Protein AF-A0A356KQY8-F1 (afdb_monomer)

Sequence (189 aa):
MSATPATPLVSATPRAPERPRRR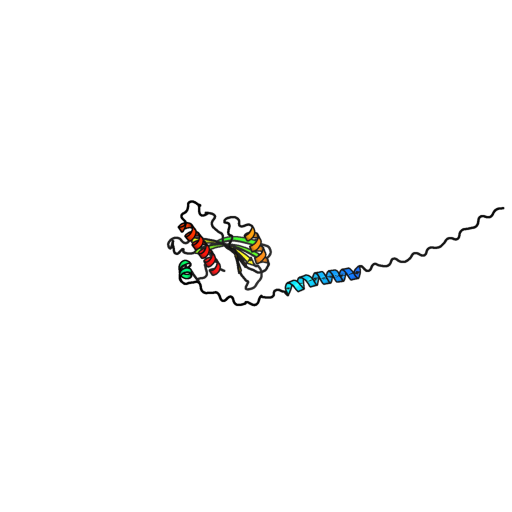RWLWVTLALLVALPLAMALAVERAPAAAFEPQPLPPALAERFAYPEQGTPAPVEDEFSRSRGWGYESRWIKLSVTRPDDPRGSHQVQLIHYRSARPAPRPAVLITPIHGGRQPVARILAPMLARRGIDAAIVLRGERYFEFTEPPAALERILRTAVLDRRRVLDWL

Foldseek 3Di:
DDDDDDDDDDDDDDDDDDDDPVVVVVVVVVVVVVVVVVVVVPPPPPPPCPPPPPDDDDPVVCVLLDFPCFLPAWDFPDWDDWDDDVQWIKTWTWTWTQDPVHNPDTDIWIKIKIAGPDPDDAAEEEAEDPDADDCVVLVVVQNVQSNVRYIYMYTHDDPPDDDPPDDPVVVVVSVSVSSNSSSNVVSND

Mean predicted aligned error: 13.73 Å

Radius of gyration: 33.24 Å; Cα contacts (8 Å, |Δi|>4): 232; chains: 1; bounding box: 115×74×60 Å

pLDDT: mean 80.14, std 15.13, range [45.5, 97.31]

Nearest PDB structures (foldseek):
  6hsw-assembly3_C  TM=5.638E-01  e=3.083E-03  Teredinibacter turnerae T7901
  6fkx-assembly1_C  TM=4.811E-01  e=2.018E-03  metagenome
  7xtv-assembly2_B  TM=6.062E-01  e=1.236E-01  Thermobifida fusca
  5ien-assembly1_A  TM=4.352E-01  e=3.672E-01  synthetic construct
  5ien-assembly2_B  TM=4.548E-01  e=5.279E-01  synthetic construct

Secondary structure (DSSP, 8-state):
--PPPPPP----PPPPP---THHHHHHHHHHHHHHHHHHHHH------------PPPPHHHHHHT--TTTTSPPPP-EEEEEEEETTEEEEEEEEEEEETTEEEEEEEEEEEEEEESSSS---EEEE--SS-S--HHHHHHHHHHHHTT-EEEEEPPPS---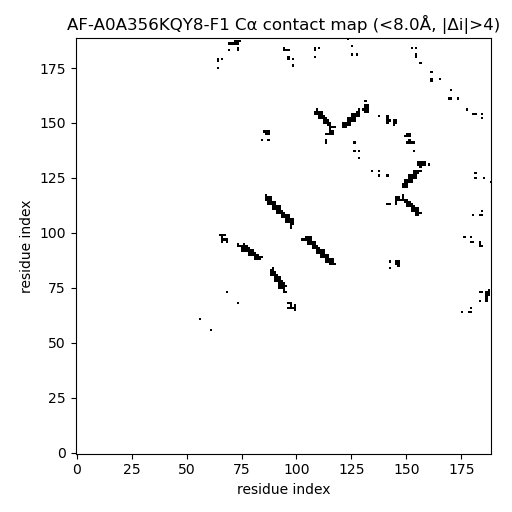-TTS-HHHHHHHHHHHHHHHHHHHHH-

Solvent-accessible surface area (backbone atoms only — not comparable to full-atom values): 11657 Å² total; per-residue (Å²): 143,84,85,80,85,84,80,83,84,80,82,81,76,84,78,78,83,80,80,74,78,60,72,63,56,56,53,52,53,50,52,50,65,56,47,54,59,53,57,63,68,69,65,72,70,74,71,77,78,72,73,76,66,82,74,79,69,57,66,73,59,46,61,71,68,52,45,90,62,69,92,44,72,48,64,80,76,44,74,86,44,77,48,79,53,90,50,24,36,39,37,33,39,33,31,73,45,58,38,82,93,36,81,86,49,75,40,78,37,40,33,42,38,22,39,34,66,62,93,67,94,59,59,73,43,83,43,77,66,90,62,55,65,86,46,67,66,59,67,54,47,29,56,59,38,5,52,72,46,26,28,20,35,37,53,58,52,71,72,78,65,84,54,94,85,56,56,73,70,54,56,53,52,52,55,52,48,57,51,49,46,52,51,48,51,59,44,51,105

Structure (mmCIF, N/CA/C/O backbone):
data_AF-A0A356KQY8-F1
#
_entry.id   AF-A0A356KQY8-F1
#
loop_
_atom_site.group_PDB
_atom_site.id
_atom_site.type_symbol
_atom_site.label_atom_id
_atom_site.label_alt_id
_atom_site.label_comp_id
_atom_site.label_asym_id
_atom_site.label_entity_id
_atom_site.label_seq_id
_atom_site.pdbx_PDB_ins_code
_atom_site.Cartn_x
_atom_site.Cartn_y
_atom_site.Cartn_z
_atom_site.occupancy
_atom_site.B_iso_or_equiv
_atom_site.auth_seq_id
_atom_site.auth_comp_id
_atom_site.auth_asym_id
_atom_site.auth_atom_id
_atom_site.pdbx_PDB_model_num
ATOM 1 N N . MET A 1 1 ? -93.401 56.430 35.269 1.00 51.34 1 MET A N 1
ATOM 2 C CA . MET A 1 1 ? -93.676 54.980 35.217 1.00 51.34 1 MET A CA 1
ATOM 3 C C . MET A 1 1 ? -93.279 54.484 33.841 1.00 51.34 1 MET A C 1
ATOM 5 O O . MET A 1 1 ? -93.950 54.851 32.895 1.00 51.34 1 MET A O 1
ATOM 9 N N . SER A 1 2 ? -92.167 53.756 33.748 1.00 48.16 2 SER A N 1
ATOM 10 C CA . SER A 1 2 ? -91.832 52.815 32.668 1.00 48.16 2 SER A CA 1
ATOM 11 C C . SER A 1 2 ? -90.639 52.012 33.173 1.00 48.16 2 SER A C 1
ATOM 13 O O . SER A 1 2 ? -89.565 52.566 33.390 1.00 48.16 2 SER A O 1
ATOM 15 N N . ALA A 1 3 ? -90.886 50.746 33.498 1.00 45.50 3 ALA A N 1
ATOM 16 C CA . ALA A 1 3 ? -89.924 49.838 34.103 1.00 45.50 3 ALA A CA 1
ATOM 17 C C . ALA A 1 3 ? -89.053 49.190 33.017 1.00 45.50 3 ALA A C 1
ATOM 19 O O . ALA A 1 3 ? -89.574 48.599 32.073 1.00 45.50 3 ALA A O 1
ATOM 20 N N . THR A 1 4 ? -87.734 49.293 33.164 1.00 58.00 4 THR A N 1
ATOM 21 C CA . THR A 1 4 ? -86.747 48.592 32.333 1.00 58.00 4 THR A CA 1
ATOM 22 C C . THR A 1 4 ? -86.565 47.166 32.872 1.00 58.00 4 THR A C 1
ATOM 24 O O . THR A 1 4 ? -86.313 47.020 34.070 1.00 58.00 4 THR A O 1
ATOM 27 N N . PRO A 1 5 ? -86.682 46.104 32.054 1.00 61.19 5 PRO A N 1
ATOM 28 C CA . PRO A 1 5 ? -86.479 44.738 32.524 1.00 61.19 5 PRO A CA 1
ATOM 29 C C . PRO A 1 5 ? -84.986 44.428 32.700 1.00 61.19 5 PRO A C 1
ATOM 31 O O . PRO A 1 5 ? -84.156 44.775 31.859 1.00 61.19 5 PRO A O 1
ATOM 34 N N . ALA A 1 6 ? -84.657 43.767 33.810 1.00 56.09 6 ALA A N 1
ATOM 35 C CA . ALA A 1 6 ? -83.314 43.312 34.140 1.00 56.09 6 ALA A CA 1
ATOM 36 C C . ALA A 1 6 ? -82.940 42.053 33.338 1.00 56.09 6 ALA A C 1
ATOM 38 O O . ALA A 1 6 ? -83.657 41.052 33.350 1.00 56.09 6 ALA A O 1
ATOM 39 N N . THR A 1 7 ? -81.792 42.102 32.666 1.00 64.62 7 THR A N 1
ATOM 40 C CA . THR A 1 7 ? -81.182 40.979 31.945 1.00 64.62 7 THR A CA 1
ATOM 41 C C . THR A 1 7 ? -80.486 40.031 32.934 1.00 64.62 7 THR A C 1
ATOM 43 O O . THR A 1 7 ? -79.694 40.507 33.751 1.00 64.62 7 THR A O 1
ATOM 46 N N . PRO A 1 8 ? -80.711 38.705 32.889 1.00 59.16 8 PRO A N 1
ATOM 47 C CA . PRO A 1 8 ? -80.011 37.774 33.769 1.00 59.16 8 PRO A CA 1
ATOM 48 C C . PRO A 1 8 ? -78.562 37.547 33.308 1.00 59.16 8 PRO A C 1
ATOM 50 O O . PRO A 1 8 ? -78.298 37.261 32.139 1.00 59.16 8 PRO A O 1
ATOM 53 N N . LEU A 1 9 ? -77.619 37.648 34.251 1.00 55.34 9 LEU A N 1
ATOM 54 C CA . LEU A 1 9 ? -76.219 37.259 34.074 1.00 55.34 9 LEU A CA 1
ATOM 55 C C . LEU A 1 9 ? -76.113 35.730 33.974 1.00 55.34 9 LEU A C 1
ATOM 57 O O . LEU A 1 9 ? -76.345 35.012 34.944 1.00 55.34 9 LEU A O 1
ATOM 61 N N . VAL A 1 10 ? -75.732 35.237 32.796 1.00 61.69 10 VAL A N 1
ATOM 62 C CA . VAL A 1 10 ? -75.350 33.838 32.580 1.00 61.69 10 VAL A CA 1
ATOM 63 C C . VAL A 1 10 ? -73.927 33.636 33.102 1.00 61.69 10 VAL A C 1
ATOM 65 O O . VAL A 1 10 ? -72.953 34.093 32.505 1.00 61.69 10 VAL A O 1
ATOM 68 N N . SER A 1 11 ? -73.810 32.942 34.230 1.00 61.31 11 SER A N 1
ATOM 69 C CA . SER A 1 11 ? -72.544 32.530 34.837 1.00 61.31 11 SER A CA 1
ATOM 70 C C . SER A 1 11 ? -71.898 31.414 34.010 1.00 61.31 11 SER A C 1
ATOM 72 O O . SER A 1 11 ? -72.268 30.246 34.127 1.00 61.31 11 SER A O 1
ATOM 74 N N . ALA A 1 12 ? -70.926 31.752 33.162 1.00 63.69 12 ALA A N 1
ATOM 75 C CA . ALA A 1 12 ? -70.137 30.764 32.430 1.00 63.69 12 ALA A CA 1
ATOM 76 C C . ALA A 1 12 ? -69.140 30.067 33.374 1.00 63.69 12 ALA A C 1
ATOM 78 O O . ALA A 1 12 ? -68.203 30.681 33.881 1.00 63.69 12 ALA A O 1
ATOM 79 N N . THR A 1 13 ? -69.336 28.772 33.617 1.00 66.62 13 THR A N 1
ATOM 80 C CA . THR A 1 13 ? -68.398 27.936 34.378 1.00 66.62 13 THR A CA 1
ATOM 81 C C . THR A 1 13 ? -67.147 27.660 33.527 1.00 66.62 13 THR A C 1
ATOM 83 O O . THR A 1 13 ? -67.285 27.187 32.395 1.00 66.62 13 THR A O 1
ATOM 86 N N . PRO A 1 14 ? -65.920 27.917 34.016 1.00 62.53 14 PRO A N 1
ATOM 87 C CA . PRO A 1 14 ? -64.709 27.644 33.247 1.00 62.53 14 PRO A CA 1
ATOM 88 C C . PRO A 1 14 ? -64.477 26.130 33.113 1.00 62.53 14 PRO A C 1
ATOM 90 O O . PRO A 1 14 ? -64.313 25.419 34.105 1.00 62.53 14 PRO A O 1
ATOM 93 N N . ARG A 1 15 ? -64.448 25.625 31.871 1.00 60.78 15 ARG A N 1
ATOM 94 C CA . ARG A 1 15 ? -64.018 24.250 31.565 1.00 60.78 15 ARG A CA 1
ATOM 95 C C . ARG A 1 15 ? -62.531 24.094 31.884 1.00 60.78 15 ARG A C 1
ATOM 97 O O . ARG A 1 15 ? -61.707 24.880 31.422 1.00 60.78 15 ARG A O 1
ATOM 104 N N . ALA A 1 16 ? -62.201 23.059 32.654 1.00 64.06 16 ALA A N 1
ATOM 105 C CA . ALA A 1 16 ? -60.828 22.705 32.989 1.00 64.06 16 ALA A CA 1
ATOM 106 C C . ALA A 1 16 ? -60.006 22.389 31.720 1.00 64.06 16 ALA A C 1
ATOM 108 O O . ALA A 1 16 ? -60.525 21.742 30.806 1.00 64.06 16 ALA A O 1
ATOM 109 N N . PRO A 1 17 ? -58.728 22.805 31.650 1.00 62.38 17 PRO A N 1
ATOM 110 C CA . PRO A 1 17 ? -57.883 22.537 30.495 1.00 62.38 17 PRO A CA 1
ATOM 111 C C . PRO A 1 17 ? -57.546 21.043 30.410 1.00 62.38 17 PRO A C 1
ATOM 113 O O . PRO A 1 17 ? -56.867 20.488 31.278 1.00 62.38 17 PRO A O 1
ATOM 116 N N . GLU A 1 18 ? -57.995 20.392 29.336 1.00 59.12 18 GLU A N 1
ATOM 117 C CA . GLU A 1 18 ? -57.560 19.044 28.976 1.00 59.12 18 GLU A CA 1
ATOM 118 C C . GLU A 1 18 ? -56.039 19.036 28.768 1.00 59.12 18 GLU A C 1
ATOM 120 O O . GLU A 1 18 ? -55.495 19.677 27.866 1.00 59.12 18 GLU A O 1
ATOM 125 N N . ARG A 1 19 ? -55.319 18.306 29.628 1.00 61.28 19 ARG A N 1
ATOM 126 C CA . ARG A 1 19 ? -53.870 18.139 29.489 1.00 61.28 19 ARG A CA 1
ATOM 127 C C . ARG A 1 19 ? -53.571 17.335 28.216 1.00 61.28 19 ARG A C 1
ATOM 129 O O . ARG A 1 19 ? -54.066 16.215 28.072 1.00 61.28 19 ARG A O 1
ATOM 136 N N . PRO A 1 20 ? -52.731 17.844 27.300 1.00 56.75 20 PRO A N 1
ATOM 137 C CA . PRO A 1 20 ? -52.574 17.241 25.988 1.00 56.75 20 PRO A CA 1
ATOM 138 C C . PRO A 1 20 ? -51.791 15.921 26.041 1.00 56.75 20 PRO A C 1
ATOM 140 O O . PRO A 1 20 ? -50.756 15.798 26.698 1.00 56.75 20 PRO A O 1
ATOM 143 N N . ARG A 1 21 ? -52.265 14.968 25.229 1.00 59.12 21 ARG A N 1
ATOM 144 C CA . ARG A 1 21 ? -51.747 13.638 24.826 1.00 59.12 21 ARG A CA 1
ATOM 145 C C . ARG A 1 21 ? -50.254 13.544 24.416 1.00 59.12 21 ARG A C 1
ATOM 147 O O . ARG A 1 21 ? -49.829 12.514 23.893 1.00 59.12 21 ARG A O 1
ATOM 154 N N . ARG A 1 22 ? -49.431 14.572 24.647 1.00 58.03 22 ARG A N 1
ATOM 155 C CA . ARG A 1 22 ? -48.030 14.688 24.189 1.00 58.03 22 ARG A CA 1
ATOM 156 C C . ARG A 1 22 ? -47.078 13.660 24.801 1.00 58.03 22 ARG A C 1
ATOM 158 O O . ARG A 1 22 ? -46.090 13.296 24.173 1.00 58.03 22 ARG A O 1
ATOM 165 N N . ARG A 1 23 ? -47.381 13.146 25.997 1.00 61.28 23 ARG A N 1
ATOM 166 C CA . ARG A 1 23 ? -46.476 12.237 26.716 1.00 61.28 23 ARG A CA 1
ATOM 167 C C . ARG A 1 23 ? -46.333 10.871 26.036 1.00 61.28 23 ARG A C 1
ATOM 169 O O . ARG A 1 23 ? -45.273 10.276 26.133 1.00 61.28 23 ARG A O 1
ATOM 176 N N . ARG A 1 24 ? -47.358 10.388 25.321 1.00 64.75 24 ARG A N 1
ATOM 177 C CA . ARG A 1 24 ? -47.309 9.080 24.636 1.00 64.75 24 ARG A CA 1
ATOM 178 C C . ARG A 1 24 ? -46.472 9.114 23.353 1.00 64.75 24 ARG A C 1
ATOM 180 O O . ARG A 1 24 ? -45.764 8.157 23.081 1.00 64.75 24 ARG A O 1
ATOM 187 N N . TRP A 1 25 ? -46.488 10.229 22.623 1.00 67.19 25 TRP A N 1
ATOM 188 C CA . TRP A 1 25 ? -45.709 10.388 21.390 1.00 67.19 25 TRP A CA 1
ATOM 189 C C . TRP A 1 25 ? -44.202 10.468 21.642 1.00 67.19 25 TRP A C 1
ATOM 191 O O . TRP A 1 25 ? -43.439 9.901 20.871 1.00 67.19 25 TRP A O 1
ATOM 201 N N . LEU A 1 26 ? -43.788 11.087 22.754 1.00 74.12 26 LEU A N 1
ATOM 202 C CA . LEU A 1 26 ? -42.380 11.165 23.165 1.00 74.12 26 LEU A CA 1
ATOM 203 C C . LEU A 1 26 ? -41.754 9.789 23.436 1.00 74.12 26 LEU A C 1
ATOM 205 O O . LEU A 1 26 ? -40.601 9.565 23.084 1.00 74.12 26 LEU A O 1
ATOM 209 N N . TRP A 1 27 ? -42.502 8.852 24.025 1.00 75.69 27 TRP A N 1
ATOM 210 C CA . TRP A 1 27 ? -41.995 7.496 24.268 1.00 75.69 27 TRP A CA 1
ATOM 211 C C . TRP A 1 27 ? -41.899 6.669 22.985 1.00 75.69 27 TRP A C 1
ATOM 213 O O . TRP A 1 27 ? -40.965 5.887 22.841 1.00 75.69 27 TRP A O 1
ATOM 223 N N . VAL A 1 28 ? -42.816 6.876 22.035 1.00 74.62 28 VAL A N 1
ATOM 224 C CA . VAL A 1 28 ? -42.788 6.190 20.733 1.00 74.62 28 VAL A CA 1
ATOM 225 C C . VAL A 1 28 ? -41.608 6.668 19.887 1.00 74.62 28 VAL A C 1
ATOM 227 O O . VAL A 1 28 ? -40.891 5.840 19.331 1.00 74.62 28 VAL A O 1
ATOM 230 N N . THR A 1 29 ? -41.347 7.978 19.824 1.00 75.12 29 THR A N 1
ATOM 231 C CA . THR A 1 29 ? -40.182 8.506 19.096 1.00 75.12 29 THR A CA 1
ATOM 232 C C . THR A 1 29 ? -38.862 8.108 19.747 1.00 75.12 29 THR A C 1
ATOM 234 O O . THR A 1 29 ? -37.924 7.762 19.032 1.00 75.12 29 THR A O 1
ATOM 237 N N . LEU A 1 30 ? -38.787 8.085 21.083 1.00 78.31 30 LEU A N 1
ATOM 238 C CA . LEU A 1 30 ? -37.595 7.618 21.795 1.00 78.31 30 LEU A CA 1
ATOM 239 C C . LEU A 1 30 ? -37.336 6.122 21.549 1.00 78.31 30 LEU A C 1
ATOM 241 O O . LEU A 1 30 ? -36.202 5.739 21.271 1.00 78.31 30 LEU A O 1
ATOM 245 N N . ALA A 1 31 ? -38.377 5.285 21.582 1.00 74.81 31 ALA A N 1
ATOM 246 C CA . ALA A 1 31 ? -38.256 3.858 21.283 1.00 74.81 31 ALA A CA 1
ATOM 247 C C . ALA A 1 31 ? -37.798 3.610 19.834 1.00 74.81 31 ALA A C 1
ATOM 249 O O . ALA A 1 31 ? -36.926 2.772 19.607 1.00 74.81 31 ALA A O 1
ATOM 250 N N . LEU A 1 32 ? -38.311 4.378 18.863 1.00 71.56 32 LEU A N 1
ATOM 251 C CA . LEU A 1 32 ? -37.873 4.287 17.466 1.00 71.56 32 LEU A CA 1
ATOM 252 C C . LEU A 1 32 ? -36.403 4.699 17.283 1.00 71.56 32 LEU A C 1
ATOM 254 O O . LEU A 1 32 ? -35.669 4.032 16.557 1.00 71.56 32 LEU A O 1
ATOM 258 N N . LEU A 1 33 ? -35.961 5.765 17.961 1.00 73.81 33 LEU A N 1
ATOM 259 C CA . LEU A 1 33 ? -34.579 6.259 17.887 1.00 73.81 33 LEU A CA 1
ATOM 260 C C . LEU A 1 33 ? -33.557 5.295 18.502 1.00 73.81 33 LEU A C 1
ATOM 262 O O . LEU A 1 33 ? -32.408 5.286 18.070 1.00 73.81 33 LEU A O 1
ATOM 266 N N . VAL A 1 34 ? -33.961 4.475 19.476 1.00 71.50 34 VAL A N 1
ATOM 267 C CA . VAL A 1 34 ? -33.101 3.438 20.072 1.00 71.50 34 VAL A CA 1
ATOM 268 C C . VAL A 1 34 ? -33.126 2.141 19.254 1.00 71.50 34 VAL A C 1
ATOM 270 O O . VAL A 1 34 ? -32.094 1.488 19.113 1.00 71.50 34 VAL A O 1
ATOM 273 N N . ALA A 1 35 ? -34.269 1.776 18.667 1.00 66.25 35 ALA A N 1
ATOM 274 C CA . ALA A 1 35 ? -34.397 0.546 17.883 1.00 66.25 35 ALA A CA 1
ATOM 275 C C . ALA A 1 35 ? -33.660 0.609 16.530 1.00 66.25 35 ALA A C 1
ATOM 277 O O . ALA A 1 35 ? -33.085 -0.390 16.096 1.00 66.25 35 ALA A O 1
ATOM 278 N N . LEU A 1 36 ? -33.626 1.778 15.878 1.00 62.62 36 LEU A N 1
ATOM 279 C CA . LEU A 1 36 ? -32.987 1.949 14.567 1.00 62.62 36 LEU A CA 1
ATOM 280 C C . LEU A 1 36 ? -31.471 1.636 14.548 1.00 62.62 36 LEU A C 1
ATOM 282 O O . LEU A 1 36 ? -31.037 0.881 13.675 1.00 62.62 36 LEU A O 1
ATOM 286 N N . PRO A 1 37 ? -30.640 2.146 15.483 1.00 59.50 37 PRO A N 1
ATOM 287 C CA . PRO A 1 37 ? -29.217 1.810 15.510 1.00 59.50 37 PRO A CA 1
ATOM 288 C C . PRO A 1 37 ? -28.957 0.356 15.929 1.00 59.50 37 PRO A C 1
ATOM 290 O O . PRO A 1 37 ? -27.967 -0.223 15.488 1.00 59.50 37 PRO A O 1
ATOM 293 N N . LEU A 1 38 ? -29.844 -0.260 16.722 1.00 59.34 38 LEU A N 1
ATOM 294 C CA . LEU A 1 38 ? -29.715 -1.667 17.115 1.00 59.34 38 LEU A CA 1
ATOM 295 C C . LEU A 1 38 ? -29.964 -2.608 15.924 1.00 59.34 38 LEU A C 1
ATOM 297 O O . LEU A 1 38 ? -29.207 -3.554 15.725 1.00 59.34 38 LEU A O 1
ATOM 301 N N . ALA A 1 39 ? -30.952 -2.301 15.079 1.00 56.31 39 ALA A N 1
ATOM 302 C CA . ALA A 1 39 ? -31.205 -3.048 13.846 1.00 56.31 39 ALA A CA 1
ATOM 303 C C . ALA A 1 39 ? -30.055 -2.907 12.827 1.00 56.31 39 ALA A C 1
ATOM 305 O O . ALA A 1 39 ? -29.687 -3.879 12.171 1.00 56.31 39 ALA A O 1
ATOM 306 N N . MET A 1 40 ? -29.421 -1.730 12.740 1.00 55.41 40 MET A N 1
ATOM 307 C CA . MET A 1 40 ? -28.237 -1.524 11.889 1.00 55.41 40 MET A CA 1
ATOM 308 C C . MET A 1 40 ? -26.968 -2.203 12.432 1.00 55.41 40 MET A C 1
ATOM 310 O O . MET A 1 40 ? -26.082 -2.536 11.649 1.00 55.41 40 MET A O 1
ATOM 314 N N . ALA A 1 41 ? -26.863 -2.432 13.745 1.00 55.91 41 ALA A N 1
ATOM 315 C CA . ALA A 1 41 ? -25.728 -3.133 14.350 1.00 55.91 41 ALA A CA 1
ATOM 316 C C . ALA A 1 41 ? -25.778 -4.663 14.158 1.00 55.91 41 ALA A C 1
ATOM 318 O O . ALA A 1 41 ? -24.737 -5.314 14.216 1.00 55.91 41 ALA A O 1
ATOM 319 N N . LEU A 1 42 ? -26.966 -5.229 13.912 1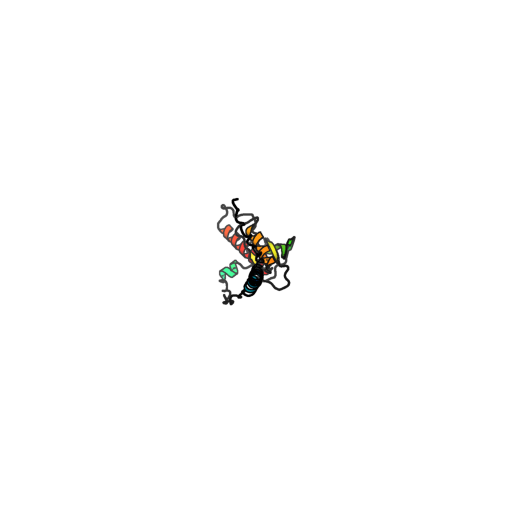.00 53.38 42 LEU A N 1
ATOM 320 C CA . LEU A 1 42 ? -27.193 -6.673 13.752 1.00 53.38 42 LEU A CA 1
ATOM 321 C C . LEU A 1 42 ? -27.192 -7.157 12.292 1.00 53.38 42 LEU A C 1
ATOM 323 O O . LEU A 1 42 ? -27.112 -8.358 12.063 1.00 53.38 42 LEU A O 1
ATOM 327 N N . ALA A 1 43 ? -27.214 -6.252 11.311 1.00 48.66 43 ALA A N 1
ATOM 328 C CA . ALA A 1 43 ? -27.235 -6.591 9.886 1.00 48.66 43 ALA A CA 1
ATOM 329 C C . ALA A 1 43 ? -25.857 -6.480 9.205 1.00 48.66 43 ALA A C 1
ATOM 331 O O . ALA A 1 43 ? -25.761 -6.118 8.034 1.00 48.66 43 ALA A O 1
ATOM 332 N N . VAL A 1 44 ? -24.771 -6.805 9.914 1.00 53.41 44 VAL A N 1
ATOM 333 C CA . VAL A 1 44 ? -23.541 -7.233 9.230 1.00 53.41 44 VAL A CA 1
ATOM 334 C C . VAL A 1 44 ? -23.719 -8.715 8.925 1.00 53.41 44 VAL A C 1
ATOM 336 O O . VAL A 1 44 ? -23.143 -9.580 9.583 1.00 53.41 44 VAL A O 1
ATOM 339 N N . GLU A 1 45 ? -24.562 -9.014 7.937 1.00 52.41 45 GLU A N 1
ATOM 340 C CA . GLU A 1 45 ? -24.451 -10.287 7.239 1.00 52.41 45 GLU A CA 1
ATOM 341 C C . GLU A 1 45 ? -23.028 -10.327 6.686 1.00 52.41 45 GLU A C 1
ATOM 343 O O . GLU A 1 45 ? -22.661 -9.580 5.775 1.00 52.41 45 GLU A O 1
ATOM 348 N N . ARG A 1 46 ? -22.180 -11.172 7.283 1.00 52.19 46 ARG A N 1
ATOM 349 C CA . ARG A 1 46 ? -21.023 -11.682 6.560 1.00 52.19 46 ARG A CA 1
ATOM 350 C C . ARG A 1 46 ? -21.628 -12.341 5.337 1.00 52.19 46 ARG A C 1
ATOM 352 O O . ARG A 1 46 ? -22.218 -13.411 5.474 1.00 52.19 46 ARG A O 1
ATOM 359 N N . ALA A 1 47 ? -21.523 -11.678 4.185 1.00 52.00 47 ALA A N 1
ATOM 360 C CA . ALA A 1 47 ? -21.769 -12.332 2.916 1.00 52.00 47 ALA A CA 1
ATOM 361 C C . ALA A 1 47 ? -21.082 -13.699 3.016 1.00 52.00 47 ALA A C 1
ATOM 363 O O . ALA A 1 47 ? -19.914 -13.732 3.443 1.00 52.00 47 ALA A O 1
ATOM 364 N N . PRO A 1 48 ? -21.794 -14.815 2.759 1.00 52.44 48 PRO A N 1
ATOM 365 C CA . PRO A 1 48 ? -21.135 -16.102 2.718 1.00 52.44 48 PRO A CA 1
ATOM 366 C C . PRO A 1 48 ? -19.938 -15.897 1.808 1.00 52.44 48 PRO A C 1
ATOM 368 O O . PRO A 1 48 ? -20.076 -15.312 0.730 1.00 52.44 48 PRO A O 1
ATOM 371 N N . ALA A 1 49 ? -18.756 -16.266 2.294 1.00 57.09 49 ALA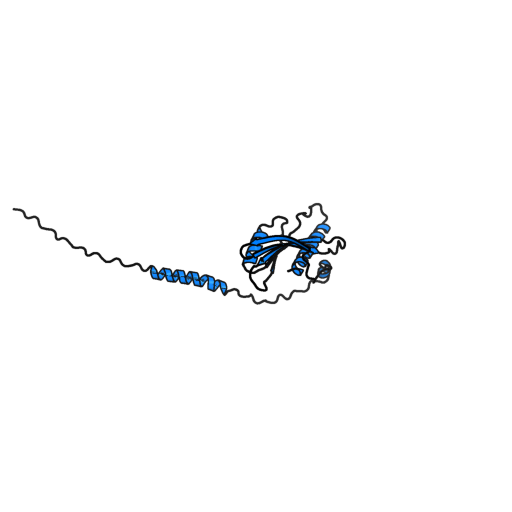 A N 1
ATOM 372 C CA . ALA A 1 49 ? -17.579 -16.346 1.459 1.00 57.09 49 ALA A CA 1
ATOM 373 C C . ALA A 1 49 ? -17.888 -17.430 0.423 1.00 57.09 49 ALA A C 1
ATOM 375 O O . ALA A 1 49 ? -17.491 -18.577 0.580 1.00 57.09 49 ALA A O 1
ATOM 376 N N . ALA A 1 50 ? -18.696 -17.102 -0.589 1.00 57.22 50 ALA A N 1
ATOM 377 C CA . ALA A 1 50 ? -18.730 -17.815 -1.838 1.00 57.22 50 ALA A CA 1
ATOM 378 C C . ALA A 1 50 ? -17.282 -17.730 -2.285 1.00 57.22 50 ALA A C 1
ATOM 380 O O . ALA A 1 50 ? -16.790 -16.648 -2.612 1.00 57.22 50 ALA A O 1
ATOM 381 N N . ALA A 1 51 ? -16.582 -18.835 -2.054 1.00 58.47 51 ALA A N 1
ATOM 382 C CA . ALA A 1 51 ? -15.152 -18.938 -2.153 1.00 58.47 51 ALA A CA 1
ATOM 383 C C . ALA A 1 51 ? -14.800 -18.660 -3.607 1.00 58.47 51 ALA A C 1
ATOM 385 O O . ALA A 1 51 ? -14.811 -19.548 -4.454 1.00 58.47 51 ALA A O 1
ATOM 386 N N . PHE A 1 52 ? -14.520 -17.396 -3.910 1.00 58.03 52 PHE A N 1
ATOM 387 C CA . PHE A 1 52 ? -13.598 -17.074 -4.972 1.00 58.03 52 PHE A CA 1
ATOM 388 C C . PHE A 1 52 ? -12.276 -17.661 -4.504 1.00 58.03 52 PHE A C 1
ATOM 390 O O . PHE A 1 52 ? -11.500 -17.003 -3.811 1.00 58.03 52 PHE A O 1
ATOM 397 N N . GLU A 1 53 ? -12.087 -18.950 -4.785 1.00 71.44 53 GLU A N 1
ATOM 398 C CA . GLU A 1 53 ? -10.785 -19.570 -4.660 1.00 71.44 53 GLU A CA 1
ATOM 399 C C . GLU A 1 53 ? -9.834 -18.706 -5.489 1.00 71.44 53 GLU A C 1
ATOM 401 O O . GLU A 1 53 ? -10.131 -18.436 -6.661 1.00 71.44 53 GLU A O 1
ATOM 406 N N . PRO A 1 54 ? -8.751 -18.184 -4.890 1.00 75.19 54 PRO A N 1
ATOM 407 C CA . PRO A 1 54 ? -7.796 -17.379 -5.623 1.00 75.19 54 PRO A CA 1
ATOM 408 C C . PRO A 1 54 ? -7.303 -18.188 -6.820 1.00 75.19 54 PRO A C 1
ATOM 410 O O . PRO A 1 54 ? -6.598 -19.183 -6.659 1.00 75.19 54 PRO A O 1
ATOM 413 N N . GLN A 1 55 ? -7.698 -17.788 -8.029 1.00 84.06 55 GLN A N 1
ATOM 414 C CA . GLN A 1 55 ? -7.218 -18.463 -9.223 1.00 84.06 55 GLN A CA 1
ATOM 415 C C . GLN A 1 55 ? -5.706 -18.220 -9.315 1.00 84.06 55 GLN A C 1
ATOM 417 O O . GLN A 1 55 ? -5.274 -17.063 -9.228 1.00 84.06 55 GLN A O 1
ATOM 422 N N . PRO A 1 56 ? -4.884 -19.273 -9.468 1.00 85.00 56 PRO A N 1
ATOM 423 C CA . PRO A 1 56 ? -3.449 -19.092 -9.574 1.00 85.00 56 PRO A CA 1
ATOM 424 C C . PRO A 1 56 ? -3.126 -18.215 -10.785 1.00 85.00 56 PRO A C 1
ATOM 426 O O . PRO A 1 56 ? -3.715 -18.353 -11.860 1.00 85.00 56 PRO A O 1
ATOM 429 N N . LEU A 1 57 ? -2.176 -17.299 -10.602 1.00 87.50 57 LEU A N 1
ATOM 430 C CA . LEU A 1 57 ? -1.664 -16.478 -11.692 1.00 87.50 57 LEU A CA 1
ATOM 431 C C . LEU A 1 57 ? -1.031 -17.382 -12.763 1.00 87.50 57 LEU A C 1
ATOM 433 O O . LEU A 1 57 ? -0.279 -18.294 -12.411 1.00 87.50 57 LEU A O 1
ATOM 437 N N . PRO A 1 58 ? -1.261 -17.110 -14.061 1.00 94.44 58 PRO A N 1
ATOM 438 C CA . PRO A 1 58 ? -0.513 -17.751 -15.134 1.00 94.44 58 PRO A CA 1
ATOM 439 C C . PRO A 1 58 ? 1.004 -17.663 -14.881 1.00 94.44 58 PRO A C 1
ATOM 441 O O . PRO A 1 58 ? 1.470 -16.586 -14.492 1.00 94.44 58 PRO A O 1
ATOM 444 N N . PRO A 1 59 ? 1.793 -18.728 -15.134 1.00 93.50 59 PRO A N 1
ATOM 445 C CA . PRO A 1 59 ? 3.217 -18.772 -14.779 1.00 93.50 59 PRO A CA 1
ATOM 446 C C . PRO A 1 59 ? 4.027 -17.580 -15.301 1.00 93.50 59 PRO A C 1
ATOM 448 O O . PRO A 1 59 ? 4.788 -16.975 -14.553 1.00 93.50 59 PRO A O 1
ATOM 451 N N . ALA A 1 60 ? 3.778 -17.162 -16.545 1.00 92.19 60 ALA A N 1
ATOM 452 C CA . ALA A 1 60 ? 4.444 -16.007 -17.148 1.00 92.19 60 ALA A CA 1
ATOM 453 C C . ALA A 1 60 ? 4.170 -14.688 -16.399 1.00 92.19 60 ALA A C 1
ATOM 455 O O . ALA A 1 60 ? 5.038 -13.821 -16.312 1.00 92.19 60 ALA A O 1
ATOM 456 N N . LEU A 1 61 ? 2.967 -14.517 -15.836 1.00 90.50 61 LEU A N 1
ATOM 457 C CA . LEU A 1 61 ? 2.645 -13.351 -15.009 1.00 90.50 61 LEU A CA 1
ATOM 458 C C . LEU A 1 61 ? 3.246 -13.478 -13.610 1.00 90.50 61 LEU A C 1
ATOM 460 O O . LEU A 1 61 ? 3.712 -12.481 -13.062 1.00 90.50 61 LEU A O 1
ATOM 464 N N . ALA A 1 62 ? 3.252 -14.683 -13.037 1.00 90.75 62 ALA A N 1
ATOM 4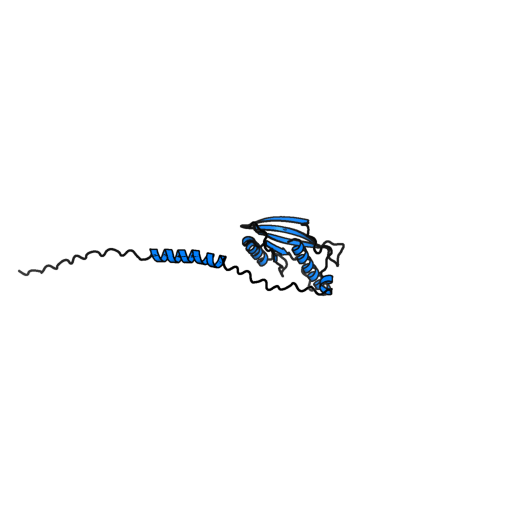65 C CA . ALA A 1 62 ? 3.890 -14.930 -11.750 1.00 90.75 62 ALA A CA 1
ATOM 466 C C . ALA A 1 62 ? 5.383 -14.566 -11.800 1.00 90.75 62 ALA A C 1
ATOM 468 O O . ALA A 1 62 ? 5.840 -13.794 -10.962 1.00 90.75 62 ALA A O 1
ATOM 469 N N . GLU A 1 63 ? 6.096 -15.021 -12.831 1.00 90.75 63 GLU A N 1
ATOM 470 C CA . GLU A 1 63 ? 7.508 -14.705 -13.066 1.00 90.75 63 GLU A CA 1
ATOM 471 C C . GLU A 1 63 ? 7.728 -13.206 -13.315 1.00 90.75 63 GLU A C 1
ATOM 473 O O . GLU A 1 63 ? 8.592 -12.581 -12.698 1.00 90.75 63 GLU A O 1
ATOM 478 N N . ARG A 1 64 ? 6.887 -12.578 -14.148 1.00 89.38 64 ARG A N 1
ATOM 479 C CA . ARG A 1 64 ? 6.974 -11.136 -14.429 1.00 89.38 64 ARG A CA 1
ATOM 480 C C . ARG A 1 64 ? 6.857 -10.280 -13.170 1.00 89.38 64 ARG A C 1
ATOM 482 O O . ARG A 1 64 ? 7.507 -9.243 -13.097 1.00 89.38 64 ARG A O 1
ATOM 489 N N . PHE A 1 65 ? 6.057 -10.670 -12.183 1.00 90.62 65 PHE A N 1
ATOM 490 C CA . PHE A 1 65 ? 5.876 -9.900 -10.945 1.00 90.62 65 PHE A CA 1
ATOM 491 C C . PHE A 1 65 ? 6.581 -10.511 -9.726 1.00 90.62 65 PHE A C 1
ATOM 493 O O . PHE A 1 65 ? 6.284 -10.109 -8.598 1.00 90.62 65 PHE A O 1
ATOM 500 N N . ALA A 1 66 ? 7.487 -11.467 -9.935 1.00 89.88 66 ALA A N 1
ATOM 501 C CA . ALA A 1 66 ? 8.343 -11.982 -8.878 1.00 89.88 66 ALA A CA 1
ATOM 502 C C . ALA A 1 66 ? 9.358 -10.912 -8.447 1.00 89.88 66 ALA A C 1
ATOM 504 O O . ALA A 1 66 ? 9.834 -10.122 -9.266 1.00 89.88 66 ALA A O 1
ATOM 505 N N . TYR A 1 67 ? 9.684 -10.894 -7.158 1.00 89.88 67 TYR A N 1
ATOM 506 C CA . TYR A 1 67 ? 10.734 -10.061 -6.572 1.00 89.88 67 TYR A CA 1
ATOM 507 C C . TYR A 1 67 ? 11.444 -10.849 -5.460 1.00 89.88 67 TYR A C 1
ATOM 509 O O . TYR A 1 67 ? 10.836 -11.763 -4.894 1.00 89.88 67 TYR A O 1
ATOM 517 N N . PRO A 1 68 ? 12.718 -10.542 -5.156 1.00 89.62 68 PRO A N 1
ATOM 518 C CA . PRO A 1 68 ? 13.536 -11.355 -4.252 1.00 89.62 68 PRO A CA 1
ATOM 519 C C . PRO A 1 68 ? 12.949 -11.537 -2.849 1.00 89.62 68 PRO A C 1
ATOM 521 O O . PRO A 1 68 ? 13.102 -12.592 -2.245 1.00 89.62 68 PRO A O 1
ATOM 524 N N . GLU A 1 69 ? 12.267 -10.519 -2.330 1.00 90.12 69 GLU A N 1
ATOM 525 C CA . GLU A 1 69 ? 11.740 -10.499 -0.965 1.00 90.12 69 GLU A CA 1
ATOM 526 C C . GLU A 1 69 ? 10.325 -11.087 -0.842 1.00 90.12 69 GLU A C 1
ATOM 528 O O . GLU A 1 69 ? 9.715 -11.001 0.226 1.00 90.12 69 GLU A O 1
ATOM 533 N N . GLN A 1 70 ? 9.773 -11.660 -1.912 1.00 89.44 70 GLN A N 1
ATOM 534 C CA . GLN A 1 70 ? 8.394 -12.141 -1.933 1.00 89.44 70 GLN A CA 1
ATOM 535 C C . GLN A 1 70 ? 8.120 -13.170 -0.825 1.00 89.44 70 GLN A C 1
ATOM 537 O O . GLN A 1 70 ? 8.832 -14.164 -0.685 1.00 89.44 70 GLN A O 1
ATOM 542 N N . GLY A 1 71 ? 7.050 -12.942 -0.055 1.00 85.31 71 GLY A N 1
ATOM 543 C CA . GLY A 1 71 ? 6.636 -13.824 1.042 1.00 85.31 71 GLY A CA 1
ATOM 544 C C . GLY A 1 71 ? 7.429 -13.639 2.338 1.00 85.31 71 GLY A C 1
ATOM 545 O O . GLY A 1 71 ? 7.170 -14.339 3.316 1.00 85.31 71 GLY A O 1
ATOM 546 N N . THR A 1 72 ? 8.372 -12.694 2.372 1.00 88.12 72 THR A N 1
ATOM 547 C CA . THR A 1 72 ? 9.058 -12.290 3.602 1.00 88.12 72 THR A CA 1
ATOM 548 C C . THR A 1 72 ? 8.402 -11.035 4.173 1.00 88.12 72 THR A C 1
ATOM 550 O O . THR A 1 72 ? 8.191 -10.082 3.417 1.00 88.12 72 THR A O 1
ATOM 553 N N . PRO A 1 73 ? 8.111 -10.977 5.488 1.00 89.38 73 PRO A N 1
ATOM 554 C CA . PRO A 1 73 ? 7.602 -9.757 6.100 1.00 89.38 73 PRO A CA 1
ATOM 555 C C . PRO A 1 73 ? 8.533 -8.579 5.809 1.00 89.38 73 PRO A C 1
ATOM 557 O O . PRO A 1 73 ? 9.739 -8.661 6.057 1.00 89.38 73 PRO A O 1
ATOM 560 N N . ALA A 1 74 ? 7.997 -7.489 5.259 1.00 89.50 74 ALA A N 1
ATOM 561 C CA . ALA A 1 74 ? 8.831 -6.340 4.933 1.00 89.50 74 ALA A CA 1
ATOM 562 C C . ALA A 1 74 ? 9.248 -5.609 6.221 1.00 89.50 74 ALA A C 1
ATOM 564 O O . ALA A 1 74 ? 8.379 -5.208 6.995 1.00 89.50 74 ALA A O 1
ATOM 565 N N . PRO A 1 75 ? 10.546 -5.393 6.489 1.00 90.62 75 PRO A N 1
ATOM 566 C CA . PRO A 1 75 ? 10.950 -4.561 7.609 1.00 90.62 75 PRO A CA 1
ATOM 567 C C . PRO A 1 75 ? 10.609 -3.095 7.323 1.00 90.62 75 PRO A C 1
ATOM 569 O O . PRO A 1 75 ? 10.727 -2.616 6.194 1.00 90.62 75 PRO A O 1
ATOM 572 N N . VAL A 1 76 ? 10.207 -2.371 8.368 1.00 92.88 76 VAL A N 1
ATOM 573 C CA . VAL A 1 76 ? 10.111 -0.909 8.308 1.00 92.88 76 VAL A CA 1
ATOM 574 C C . VAL A 1 76 ? 11.525 -0.351 8.297 1.00 92.88 76 VAL A C 1
ATOM 576 O O . VAL A 1 76 ? 12.253 -0.525 9.272 1.00 92.88 76 VAL A O 1
ATOM 579 N N . GLU A 1 77 ? 11.904 0.315 7.210 1.00 90.25 77 GLU A N 1
ATOM 580 C CA . GLU A 1 77 ? 13.215 0.963 7.123 1.00 90.25 77 GLU A CA 1
ATOM 581 C C . GLU A 1 77 ? 13.226 2.307 7.845 1.00 90.25 77 GLU A C 1
ATOM 583 O O . GLU A 1 77 ? 14.198 2.653 8.509 1.00 90.25 77 GLU A O 1
ATOM 588 N N . ASP A 1 78 ? 12.134 3.062 7.718 1.00 92.50 78 ASP A N 1
ATOM 589 C CA . ASP A 1 78 ? 12.007 4.394 8.296 1.00 92.50 78 ASP A CA 1
ATOM 590 C C . ASP A 1 78 ? 10.543 4.696 8.651 1.00 92.50 78 ASP A C 1
ATOM 592 O O . ASP A 1 78 ? 9.622 4.375 7.892 1.00 92.50 78 ASP A O 1
ATOM 596 N N . GLU A 1 79 ? 10.336 5.349 9.795 1.00 93.31 79 GLU A N 1
ATOM 597 C CA . GLU A 1 79 ? 9.060 5.926 10.222 1.00 93.31 79 GLU A CA 1
ATOM 598 C C . GLU A 1 79 ? 9.295 7.402 10.553 1.00 93.31 79 GLU A C 1
ATOM 600 O O . GLU A 1 79 ? 9.790 7.750 11.623 1.00 93.31 79 GLU A O 1
ATOM 605 N N . PHE A 1 80 ? 8.924 8.289 9.633 1.00 90.88 80 PHE A N 1
ATOM 606 C CA . PHE A 1 80 ? 9.313 9.702 9.718 1.00 90.88 80 PHE A CA 1
ATOM 607 C C . PHE A 1 80 ? 8.174 10.633 10.143 1.00 90.88 80 PHE A C 1
ATOM 609 O O . PHE A 1 80 ? 8.368 11.837 10.313 1.00 90.88 80 PHE A O 1
ATOM 616 N N . SER A 1 81 ? 6.959 10.110 10.305 1.00 93.75 81 SER A N 1
ATOM 617 C CA . SER A 1 81 ? 5.845 10.889 10.837 1.00 93.75 81 SER A CA 1
ATOM 618 C C . SER A 1 81 ? 4.816 9.994 11.500 1.00 93.75 81 SER A C 1
ATOM 620 O O . SER A 1 81 ? 4.388 8.986 10.938 1.00 93.75 81 SER A O 1
ATOM 622 N N . ARG A 1 82 ? 4.370 10.413 12.682 1.00 95.00 82 ARG A N 1
ATOM 623 C CA . ARG A 1 82 ? 3.343 9.740 13.464 1.00 95.00 82 ARG A CA 1
ATOM 624 C C . ARG A 1 82 ? 2.361 10.769 13.994 1.00 95.00 82 ARG A C 1
ATOM 626 O O . ARG A 1 82 ? 2.757 11.806 14.516 1.00 95.00 82 ARG A O 1
ATOM 633 N N . SER A 1 83 ? 1.073 10.484 13.870 1.00 95.44 83 SER A N 1
ATOM 634 C CA . SER A 1 83 ? 0.015 11.355 14.380 1.00 95.44 83 SER A CA 1
ATOM 635 C C . SER A 1 83 ? -1.134 10.535 14.945 1.00 95.44 83 SER A C 1
ATOM 637 O O . SER A 1 83 ? -1.423 9.436 14.472 1.00 95.44 83 SER A O 1
ATOM 639 N N . ARG A 1 84 ? -1.790 11.059 15.979 1.00 95.94 84 ARG A N 1
ATOM 640 C CA . ARG A 1 84 ? -2.983 10.452 16.570 1.00 95.94 84 ARG A CA 1
ATOM 641 C C . ARG A 1 84 ? -4.204 11.241 16.141 1.00 95.94 84 ARG A C 1
ATOM 643 O O . ARG A 1 84 ? -4.256 12.457 16.296 1.00 95.94 84 ARG A O 1
ATOM 650 N N . GLY A 1 85 ? -5.196 10.527 15.629 1.00 92.69 85 GLY A N 1
ATOM 651 C CA . GLY A 1 85 ? -6.523 11.064 15.391 1.00 92.69 85 GLY A CA 1
ATOM 652 C C . GLY A 1 85 ? -7.532 10.450 16.349 1.00 92.69 85 GLY A C 1
ATOM 653 O O . GLY A 1 85 ? -7.253 9.505 17.086 1.00 92.69 85 GLY A O 1
ATOM 654 N N . TRP A 1 86 ? -8.756 10.967 16.324 1.00 94.94 86 TRP A N 1
ATOM 655 C CA . TRP A 1 86 ? -9.845 10.353 17.075 1.00 94.94 86 TRP A CA 1
ATOM 656 C C . TRP A 1 86 ? -10.108 8.930 16.563 1.00 94.94 86 TRP A C 1
ATOM 658 O O . TRP A 1 86 ? -10.533 8.771 15.418 1.00 94.94 86 TRP A O 1
ATOM 668 N N . GLY A 1 87 ? -9.832 7.918 17.393 1.00 94.25 87 GLY A N 1
ATOM 669 C CA . GLY A 1 87 ? -10.067 6.498 17.102 1.00 94.25 87 GLY A CA 1
ATOM 670 C C . GLY A 1 87 ? -9.016 5.801 16.227 1.00 94.25 87 GLY A C 1
ATOM 671 O O . GLY A 1 87 ? -9.229 4.645 15.862 1.00 94.25 87 GLY A O 1
ATOM 672 N N . TYR A 1 88 ? -7.906 6.463 15.882 1.00 96.56 88 TYR A N 1
ATOM 673 C CA . TYR A 1 88 ? -6.844 5.878 15.054 1.00 96.56 88 TYR A CA 1
ATOM 674 C C . TYR A 1 88 ? -5.476 6.544 15.271 1.00 96.56 88 TYR A C 1
ATOM 676 O O . TYR A 1 88 ? -5.358 7.623 15.849 1.00 96.56 88 TYR A O 1
ATOM 684 N N . GLU A 1 89 ? -4.437 5.921 14.732 1.00 96.75 89 GLU A N 1
ATOM 685 C CA . GLU A 1 89 ? -3.079 6.445 14.641 1.00 96.75 89 GLU A CA 1
ATOM 686 C C . GLU A 1 89 ? -2.595 6.347 13.191 1.00 96.75 89 GLU A C 1
ATOM 688 O O . GLU A 1 89 ? -2.780 5.316 12.555 1.00 96.75 89 GLU A O 1
ATOM 693 N N . SER A 1 90 ? -1.996 7.404 12.648 1.00 96.88 90 SER A N 1
ATOM 694 C CA . SER A 1 90 ? -1.392 7.391 11.315 1.00 96.88 90 SER A CA 1
ATOM 695 C C . SER A 1 90 ? 0.130 7.385 11.397 1.00 96.88 90 SER A C 1
ATOM 697 O O . SER A 1 90 ? 0.690 8.155 12.181 1.00 96.88 90 SER A O 1
ATOM 699 N N . ARG A 1 91 ? 0.785 6.590 10.551 1.00 96.75 91 ARG A N 1
ATOM 700 C CA . ARG A 1 91 ? 2.243 6.486 10.420 1.00 96.75 91 ARG A CA 1
ATOM 701 C C . ARG A 1 91 ? 2.652 6.635 8.967 1.00 96.75 91 ARG A C 1
ATOM 703 O O . ARG A 1 91 ? 2.014 6.051 8.096 1.00 96.75 91 ARG A O 1
ATOM 710 N N . TRP A 1 92 ? 3.712 7.384 8.720 1.00 96.06 92 TRP A N 1
ATOM 711 C CA . TRP A 1 92 ? 4.370 7.437 7.423 1.00 96.06 92 TRP A CA 1
ATOM 712 C C . TRP A 1 92 ? 5.576 6.524 7.451 1.00 96.06 92 TRP A C 1
ATOM 714 O O . TRP A 1 92 ? 6.445 6.689 8.303 1.00 96.06 92 TRP A O 1
ATOM 724 N N . ILE A 1 93 ? 5.590 5.565 6.537 1.00 95.81 93 ILE A N 1
ATOM 725 C CA . ILE A 1 93 ? 6.509 4.433 6.556 1.00 95.81 93 ILE A CA 1
ATOM 726 C C . ILE A 1 93 ? 7.227 4.367 5.213 1.00 95.81 93 ILE A C 1
ATOM 728 O O . ILE A 1 93 ? 6.621 4.635 4.169 1.00 95.81 93 ILE A O 1
ATOM 732 N N . LYS A 1 94 ? 8.508 3.999 5.252 1.00 95.19 94 LYS A N 1
ATOM 733 C CA . LYS A 1 94 ? 9.275 3.585 4.079 1.00 95.19 94 LYS A CA 1
ATOM 734 C C . LYS A 1 94 ? 9.638 2.109 4.177 1.00 95.19 94 LYS A C 1
ATOM 736 O O . LYS A 1 94 ? 10.024 1.632 5.245 1.00 95.19 94 LYS A O 1
ATOM 741 N N . LEU A 1 95 ? 9.502 1.418 3.055 1.00 94.12 95 LEU A N 1
ATOM 742 C CA . LEU A 1 95 ? 9.915 0.034 2.860 1.00 94.12 95 LEU A CA 1
ATOM 743 C C . LEU A 1 95 ? 10.853 -0.019 1.655 1.00 94.12 95 LEU A C 1
ATOM 745 O O . LEU A 1 95 ? 10.683 0.754 0.711 1.00 94.12 95 LEU A O 1
ATOM 749 N N . SER A 1 96 ? 11.760 -0.987 1.631 1.00 92.06 96 SER A N 1
ATOM 750 C CA . SER A 1 96 ? 12.509 -1.324 0.425 1.00 92.06 96 SER A CA 1
ATOM 751 C C . SER A 1 96 ? 11.883 -2.478 -0.339 1.00 92.06 96 SER A C 1
ATOM 753 O O . SER A 1 96 ? 11.321 -3.423 0.231 1.00 92.06 96 SER A O 1
ATOM 755 N N . VAL A 1 97 ? 12.028 -2.403 -1.657 1.00 90.44 97 VAL A N 1
ATOM 756 C CA . VAL A 1 97 ? 11.789 -3.509 -2.579 1.00 90.44 97 VAL A CA 1
ATOM 757 C C . VAL A 1 97 ? 12.901 -3.543 -3.621 1.00 90.44 97 VAL A C 1
ATOM 759 O O . VAL A 1 97 ? 13.240 -2.517 -4.220 1.00 90.44 97 VAL A O 1
ATOM 762 N N . THR A 1 98 ? 13.484 -4.718 -3.847 1.00 88.50 98 THR A N 1
ATOM 763 C CA . THR A 1 98 ? 14.446 -4.903 -4.932 1.00 88.50 98 THR A CA 1
ATOM 764 C C . THR A 1 98 ? 13.699 -5.073 -6.247 1.00 88.50 98 THR A C 1
ATOM 766 O O . THR A 1 98 ? 12.814 -5.920 -6.386 1.00 88.50 98 THR A O 1
ATOM 769 N N . ARG A 1 99 ? 14.059 -4.262 -7.244 1.00 82.00 99 ARG A N 1
ATOM 770 C CA . ARG A 1 99 ? 13.471 -4.367 -8.581 1.00 82.00 99 ARG A CA 1
ATOM 771 C C . ARG A 1 99 ? 14.208 -5.440 -9.386 1.00 82.00 99 ARG A C 1
ATOM 773 O O . ARG A 1 99 ? 15.436 -5.409 -9.426 1.00 82.00 99 ARG A O 1
ATOM 780 N N . PRO A 1 100 ? 13.503 -6.351 -10.078 1.00 73.56 100 PRO A N 1
ATOM 781 C CA . PRO A 1 100 ? 14.149 -7.380 -10.897 1.00 73.56 100 PRO A CA 1
ATOM 782 C C . PRO A 1 100 ? 15.047 -6.801 -12.001 1.00 73.56 100 PRO A C 1
ATOM 784 O O . PRO A 1 100 ? 16.052 -7.392 -12.374 1.00 73.56 100 PRO A O 1
ATOM 787 N N . ASP A 1 101 ? 14.664 -5.640 -12.525 1.00 75.25 101 ASP A N 1
ATOM 788 C CA . ASP A 1 101 ? 15.345 -4.883 -13.575 1.00 75.25 101 ASP A CA 1
ATOM 789 C C . ASP A 1 101 ? 16.426 -3.920 -13.051 1.00 75.25 101 ASP A C 1
ATOM 791 O O . ASP A 1 101 ? 17.171 -3.349 -13.844 1.00 75.25 101 ASP A O 1
ATOM 795 N N . ASP A 1 102 ? 16.548 -3.768 -11.732 1.00 72.50 102 ASP A N 1
ATOM 796 C CA . ASP A 1 102 ? 17.575 -2.952 -11.082 1.00 72.50 102 ASP A CA 1
ATOM 797 C C . ASP A 1 102 ? 18.023 -3.603 -9.758 1.00 72.50 102 ASP A C 1
ATOM 799 O O . ASP A 1 102 ? 17.727 -3.103 -8.671 1.00 72.50 102 ASP A O 1
ATOM 803 N N . PRO A 1 103 ? 18.744 -4.738 -9.821 1.00 60.56 103 PRO A N 1
ATOM 804 C CA . PRO A 1 103 ? 19.164 -5.485 -8.633 1.00 60.56 103 PRO A CA 1
ATOM 805 C C . PRO A 1 103 ? 20.218 -4.756 -7.783 1.00 60.56 103 PRO A C 1
ATOM 807 O O . PRO A 1 103 ? 20.586 -5.244 -6.719 1.00 60.56 103 PRO A O 1
ATOM 810 N N . ARG A 1 104 ? 20.740 -3.609 -8.247 1.00 60.28 104 ARG A N 1
ATOM 811 C CA . ARG A 1 104 ? 21.708 -2.780 -7.508 1.00 60.28 104 ARG A CA 1
ATOM 812 C C . ARG A 1 104 ? 21.059 -1.573 -6.825 1.00 60.28 104 ARG A C 1
ATOM 814 O O . ARG A 1 104 ? 21.680 -0.999 -5.934 1.00 60.28 104 ARG A O 1
ATOM 821 N N . GLY A 1 105 ? 19.845 -1.192 -7.223 1.00 66.94 105 GLY A N 1
ATOM 822 C CA . GLY A 1 105 ? 19.093 -0.082 -6.649 1.00 66.94 105 GLY A CA 1
ATOM 823 C C . GLY A 1 105 ? 17.868 -0.573 -5.886 1.00 66.94 105 GLY A C 1
ATOM 824 O O . GLY A 1 105 ? 16.848 -0.911 -6.490 1.00 66.94 105 GLY A O 1
ATOM 825 N N . SER A 1 106 ? 17.934 -0.568 -4.551 1.00 74.19 106 SER A N 1
ATOM 826 C CA . SER A 1 106 ? 16.731 -0.746 -3.737 1.00 74.19 106 SER A CA 1
ATOM 827 C C . SER A 1 106 ? 15.768 0.414 -4.007 1.00 74.19 106 SER A C 1
ATOM 829 O O . SER A 1 106 ? 16.119 1.592 -3.895 1.00 74.19 106 SER A O 1
ATOM 831 N N . HIS A 1 107 ? 14.545 0.088 -4.422 1.00 86.75 107 HIS A N 1
ATOM 832 C CA . HIS A 1 107 ? 13.492 1.076 -4.625 1.00 86.75 107 HIS A CA 1
ATOM 833 C C . HIS A 1 107 ? 12.748 1.306 -3.314 1.00 86.75 107 HIS A C 1
ATOM 835 O O . HIS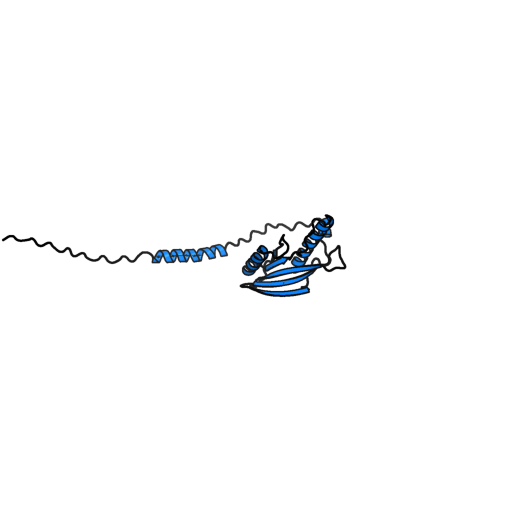 A 1 107 ? 12.468 0.370 -2.567 1.00 86.75 107 HIS A O 1
ATOM 841 N N . GLN A 1 108 ? 12.440 2.571 -3.043 1.00 90.19 108 GLN A N 1
ATOM 842 C CA . GLN A 1 108 ? 11.807 3.004 -1.805 1.00 90.19 108 GLN A CA 1
ATOM 843 C C . GLN A 1 108 ? 10.300 3.135 -2.002 1.00 90.19 108 GLN A C 1
ATOM 845 O O . GLN A 1 108 ? 9.818 4.042 -2.687 1.00 90.19 108 GLN A O 1
ATOM 850 N N . VAL A 1 109 ? 9.555 2.256 -1.343 1.00 91.69 109 VAL A N 1
ATOM 851 C CA . VAL A 1 109 ? 8.099 2.306 -1.264 1.00 91.69 109 VAL A CA 1
ATOM 852 C C . VAL A 1 109 ? 7.713 3.191 -0.094 1.00 91.69 109 VAL A C 1
ATOM 854 O O . VAL A 1 109 ? 8.133 2.957 1.036 1.00 91.69 109 VAL A O 1
ATOM 857 N N . GLN A 1 110 ? 6.883 4.200 -0.341 1.00 93.06 110 GLN A N 1
ATOM 858 C CA . GLN A 1 110 ? 6.358 5.059 0.717 1.00 93.06 110 GLN A CA 1
ATOM 859 C C . GLN A 1 110 ? 4.872 4.794 0.917 1.00 93.06 110 GLN A C 1
ATOM 861 O O . GLN A 1 110 ? 4.110 4.699 -0.048 1.00 93.06 110 GLN A O 1
ATOM 866 N N . LEU A 1 111 ? 4.440 4.725 2.171 1.00 95.00 111 LEU A N 1
ATOM 867 C CA . LEU A 1 111 ? 3.033 4.564 2.505 1.00 95.00 111 LEU A CA 1
ATOM 868 C C . LEU A 1 111 ? 2.619 5.387 3.721 1.00 95.00 111 LEU A C 1
ATOM 870 O O . LEU A 1 111 ? 3.435 5.761 4.563 1.00 95.00 111 LEU A O 1
ATOM 874 N N . ILE A 1 112 ? 1.311 5.617 3.824 1.00 95.88 112 ILE A N 1
ATOM 875 C CA . ILE A 1 112 ? 0.676 6.120 5.041 1.00 95.88 112 ILE A CA 1
ATOM 876 C C . ILE A 1 112 ? -0.228 5.024 5.589 1.00 95.88 112 ILE A C 1
ATOM 878 O O . ILE A 1 112 ? -1.232 4.677 4.967 1.00 95.88 112 ILE A O 1
ATOM 882 N N . HIS A 1 113 ? 0.109 4.499 6.760 1.00 97.25 113 HIS A N 1
ATOM 883 C CA . HIS A 1 113 ? -0.691 3.509 7.462 1.00 97.25 113 HIS A CA 1
ATOM 884 C C . HIS A 1 113 ? -1.577 4.170 8.514 1.00 97.25 113 HIS A C 1
ATOM 886 O O . HIS A 1 113 ? -1.083 4.850 9.407 1.00 97.25 113 HIS A O 1
ATOM 892 N N . TYR A 1 114 ? -2.880 3.935 8.431 1.00 97.31 114 TYR A N 1
ATOM 893 C CA . TYR A 1 114 ? -3.894 4.329 9.396 1.00 97.31 114 TYR A CA 1
ATOM 894 C C . TYR A 1 114 ? -4.319 3.102 10.192 1.00 97.31 114 TYR A C 1
ATOM 896 O O . TYR A 1 114 ? -5.086 2.264 9.724 1.00 97.31 114 TYR A O 1
ATOM 904 N N . ARG A 1 115 ? -3.817 3.039 11.419 1.00 96.12 115 ARG A N 1
ATOM 905 C CA . ARG A 1 115 ? -4.041 1.974 12.381 1.00 96.12 115 ARG A CA 1
ATOM 906 C C . ARG A 1 115 ? -5.233 2.305 13.276 1.00 96.12 115 ARG A C 1
ATOM 908 O O . ARG A 1 115 ? -5.231 3.332 13.953 1.00 96.12 115 ARG A O 1
ATOM 915 N N . SER A 1 116 ? -6.226 1.430 13.349 1.00 95.88 116 SER A N 1
ATOM 916 C CA . SER A 1 116 ? -7.336 1.539 14.298 1.00 95.88 116 SER A CA 1
ATOM 917 C C . SER A 1 116 ? -6.852 1.488 15.754 1.00 95.88 116 SER A C 1
ATOM 919 O O . SER A 1 116 ? -5.921 0.756 16.100 1.00 95.88 116 SER A O 1
ATOM 921 N N . ALA A 1 117 ? -7.520 2.221 16.647 1.00 94.25 117 ALA A N 1
ATOM 922 C CA . ALA A 1 117 ? -7.286 2.117 18.089 1.00 94.25 117 ALA A CA 1
ATOM 923 C C . ALA A 1 117 ? -8.007 0.918 18.745 1.00 94.25 117 ALA A C 1
ATOM 925 O O . ALA A 1 117 ? -7.780 0.639 19.920 1.00 94.25 117 ALA A O 1
ATOM 926 N N . ARG A 1 118 ? -8.884 0.206 18.019 1.00 91.31 118 ARG A N 1
ATOM 927 C CA . ARG A 1 118 ? -9.645 -0.924 18.579 1.00 91.31 118 ARG A CA 1
ATOM 928 C C . ARG A 1 118 ? -8.738 -2.141 18.838 1.00 91.31 118 ARG A C 1
ATOM 930 O O . ARG A 1 118 ? -7.947 -2.480 17.951 1.00 91.31 118 ARG A O 1
ATOM 937 N N . PRO A 1 119 ? -8.870 -2.815 19.996 1.00 82.75 119 PRO A N 1
ATOM 938 C CA . PRO A 1 119 ? -8.093 -4.007 20.328 1.00 82.75 119 PRO A CA 1
ATOM 939 C C . PRO A 1 119 ? -8.709 -5.256 19.680 1.00 82.75 119 PRO A C 1
ATOM 941 O O . PRO A 1 119 ? -9.777 -5.684 20.097 1.00 82.75 119 PRO A O 1
ATOM 944 N N . ALA A 1 120 ? -8.071 -5.800 18.639 1.00 83.06 120 ALA A N 1
ATOM 945 C CA . ALA A 1 120 ? -8.302 -7.132 18.049 1.00 83.06 120 ALA A CA 1
ATOM 946 C C . ALA A 1 120 ? -7.482 -7.267 16.748 1.00 83.06 120 ALA A C 1
ATOM 948 O O . ALA A 1 120 ? -7.104 -6.238 16.171 1.00 83.06 120 ALA A O 1
ATOM 949 N N . PRO A 1 121 ? -7.262 -8.496 16.238 1.00 83.00 121 PRO A N 1
ATOM 950 C CA . PRO A 1 121 ? -6.995 -8.711 14.820 1.00 83.00 121 PRO A CA 1
ATOM 951 C C . PRO A 1 121 ? -8.099 -8.062 13.991 1.00 83.00 121 PRO A C 1
ATOM 953 O O . PRO A 1 121 ? -9.280 -8.123 14.342 1.00 83.00 121 PRO A O 1
ATOM 956 N N . ARG A 1 122 ? -7.715 -7.401 12.909 1.00 88.19 122 ARG A N 1
ATOM 957 C CA . ARG A 1 122 ? -8.623 -6.538 12.166 1.00 88.19 122 ARG A CA 1
ATOM 958 C C . ARG A 1 122 ? -8.290 -6.568 10.686 1.00 88.19 122 ARG A C 1
ATOM 960 O O . ARG A 1 122 ? -7.123 -6.724 10.337 1.00 88.19 122 ARG A O 1
ATOM 967 N N . PRO A 1 123 ? -9.311 -6.446 9.827 1.00 94.06 123 PRO A N 1
ATOM 968 C CA . PRO A 1 123 ? -9.087 -6.397 8.396 1.00 94.06 123 PRO A CA 1
ATOM 969 C C . PRO A 1 123 ? -8.241 -5.173 8.046 1.00 94.06 123 PRO A C 1
ATOM 971 O O . PRO A 1 123 ? -8.375 -4.118 8.675 1.00 94.06 123 PRO A O 1
ATOM 974 N N . ALA A 1 124 ? -7.415 -5.321 7.018 1.00 94.62 124 ALA A N 1
ATOM 975 C CA . ALA A 1 124 ? -6.639 -4.242 6.433 1.00 94.62 124 ALA A CA 1
ATOM 976 C C . ALA A 1 124 ? -7.101 -3.986 4.993 1.00 94.62 124 ALA A C 1
ATOM 978 O O . ALA A 1 124 ? -7.483 -4.908 4.273 1.00 94.62 124 ALA A O 1
ATOM 979 N N . VAL A 1 125 ? -7.072 -2.724 4.573 1.00 95.75 125 VAL A N 1
ATOM 980 C CA . VAL A 1 125 ? -7.396 -2.296 3.209 1.00 95.75 125 VAL A CA 1
ATOM 981 C C . VAL A 1 125 ? -6.200 -1.569 2.614 1.00 95.75 125 VAL A C 1
ATOM 983 O O . VAL A 1 125 ? -5.728 -0.568 3.156 1.00 95.75 125 VAL A O 1
ATOM 986 N N . LEU A 1 126 ? -5.750 -2.034 1.451 1.00 96.12 126 LEU A N 1
ATOM 987 C CA . LEU A 1 126 ? -4.756 -1.337 0.649 1.00 96.12 126 LEU A CA 1
ATOM 988 C C . LEU A 1 126 ? -5.448 -0.355 -0.304 1.00 96.12 126 LEU A C 1
ATOM 990 O O . LEU A 1 126 ? -6.189 -0.751 -1.201 1.00 96.12 126 LEU A O 1
ATOM 994 N N . ILE A 1 127 ? -5.190 0.936 -0.132 1.00 94.81 127 ILE A N 1
ATOM 995 C CA . ILE A 1 127 ? -5.708 2.003 -0.986 1.00 94.81 127 ILE A CA 1
ATOM 996 C C . ILE A 1 127 ? -4.638 2.356 -2.016 1.00 94.81 127 ILE A C 1
ATOM 998 O O . ILE A 1 127 ? -3.494 2.660 -1.671 1.00 94.81 127 ILE A O 1
ATOM 1002 N N . THR A 1 128 ? -5.027 2.343 -3.293 1.00 91.06 128 THR A N 1
ATOM 1003 C CA . THR A 1 128 ? -4.122 2.533 -4.433 1.00 91.06 128 THR A CA 1
ATOM 1004 C C . THR A 1 128 ? -4.563 3.720 -5.297 1.00 91.06 128 THR A C 1
ATOM 1006 O O . THR A 1 128 ? -5.225 3.553 -6.320 1.00 91.06 128 THR A O 1
ATOM 1009 N N . PRO A 1 129 ? -4.232 4.960 -4.900 1.00 85.31 129 PRO A N 1
ATOM 1010 C CA . PRO A 1 129 ? -4.654 6.140 -5.643 1.00 85.31 129 PRO A CA 1
ATOM 1011 C C . PRO A 1 129 ? -4.087 6.145 -7.065 1.00 85.31 129 PRO A C 1
ATOM 1013 O O . PRO A 1 129 ? -2.910 5.857 -7.283 1.00 85.31 129 PRO A O 1
ATOM 1016 N N . ILE A 1 130 ? -4.934 6.505 -8.030 1.00 74.00 130 ILE A N 1
ATOM 1017 C CA . ILE A 1 130 ? -4.551 6.633 -9.445 1.00 74.00 130 ILE A CA 1
ATOM 1018 C C . ILE A 1 130 ? -3.626 7.851 -9.637 1.00 74.00 130 ILE A C 1
ATOM 1020 O O . ILE A 1 130 ? -2.621 7.793 -10.352 1.00 74.00 130 ILE A O 1
ATOM 1024 N N . HIS A 1 131 ? -3.950 8.949 -8.951 1.00 66.50 131 HIS A N 1
ATOM 1025 C CA . HIS A 1 131 ? -3.236 10.220 -9.037 1.00 66.50 131 HIS A CA 1
ATOM 1026 C C . HIS A 1 131 ? -2.049 10.264 -8.063 1.00 66.50 131 HIS A C 1
ATOM 1028 O O . HIS A 1 131 ? -2.191 9.929 -6.882 1.00 66.50 131 HIS A O 1
ATOM 1034 N N . GLY A 1 132 ? -0.893 10.720 -8.553 1.00 64.25 132 GLY A N 1
ATOM 1035 C CA . GLY A 1 132 ? 0.234 11.112 -7.703 1.00 64.25 132 GLY A CA 1
ATOM 1036 C C . GLY A 1 132 ? -0.072 12.401 -6.928 1.00 64.25 132 GLY A C 1
ATOM 1037 O O . GLY A 1 132 ? -0.947 13.175 -7.319 1.00 64.25 132 GLY A O 1
ATOM 1038 N N . GLY A 1 133 ? 0.626 12.633 -5.814 1.00 68.88 133 GLY A N 1
ATOM 1039 C CA . GLY A 1 133 ? 0.511 13.862 -5.018 1.00 68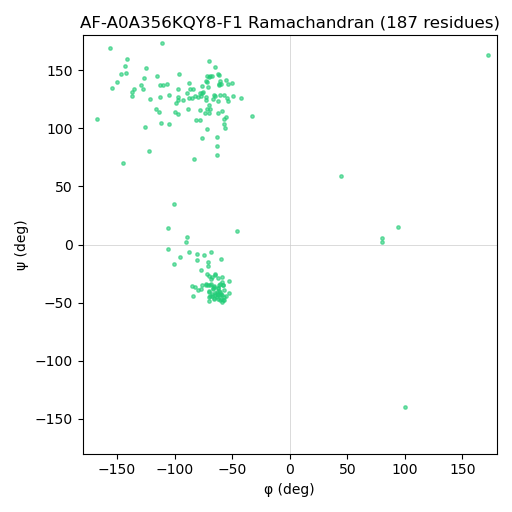.88 133 GLY A CA 1
ATOM 1040 C C . GLY A 1 133 ? -0.363 13.740 -3.761 1.00 68.88 133 GLY A C 1
ATOM 1041 O O . GLY A 1 133 ? -0.304 12.754 -3.031 1.00 68.88 133 GLY A O 1
ATOM 1042 N N . ARG A 1 134 ? -1.167 14.774 -3.462 1.00 72.44 134 ARG A N 1
ATOM 1043 C CA . ARG A 1 134 ? -1.812 14.967 -2.140 1.00 72.44 134 ARG A CA 1
ATOM 1044 C C . ARG A 1 134 ? -2.951 13.999 -1.790 1.00 72.44 134 ARG A C 1
ATOM 1046 O O . ARG A 1 134 ? -3.326 13.957 -0.620 1.00 72.44 134 ARG A O 1
ATOM 1053 N N . GLN A 1 135 ? -3.490 13.262 -2.766 1.00 82.00 135 GLN A N 1
ATOM 1054 C CA . GLN A 1 135 ? -4.475 12.175 -2.596 1.00 82.00 135 GLN A CA 1
ATOM 1055 C C . GLN A 1 135 ? -5.634 12.498 -1.620 1.00 82.00 135 GLN A C 1
ATOM 1057 O O . GLN A 1 135 ? -5.833 11.789 -0.627 1.00 82.00 135 GLN A O 1
ATOM 1062 N N . PRO A 1 136 ? -6.427 13.556 -1.878 1.00 83.12 136 PRO A N 1
ATOM 1063 C CA . PRO A 1 136 ? -7.409 14.066 -0.917 1.00 83.12 136 PRO A CA 1
ATOM 1064 C C . PRO A 1 136 ? -8.463 13.021 -0.529 1.00 83.12 136 PRO A C 1
ATOM 1066 O O . PRO A 1 136 ? -8.756 12.854 0.651 1.00 83.12 136 PRO A O 1
ATOM 1069 N N . VAL A 1 137 ? -8.977 12.260 -1.500 1.00 87.62 137 VAL A N 1
ATOM 1070 C CA . VAL A 1 137 ? -10.005 11.235 -1.251 1.00 87.62 137 VAL A CA 1
ATOM 1071 C C . VAL A 1 137 ? -9.461 10.095 -0.389 1.00 87.62 137 VAL A C 1
ATOM 1073 O O . VAL A 1 137 ? -10.088 9.718 0.598 1.00 87.62 137 VAL A O 1
ATOM 1076 N N . ALA A 1 138 ? -8.270 9.578 -0.706 1.00 90.81 138 ALA A N 1
ATOM 1077 C CA . ALA A 1 138 ? -7.652 8.496 0.063 1.00 90.81 138 ALA A CA 1
ATOM 1078 C C . ALA A 1 138 ? -7.396 8.914 1.519 1.00 90.81 138 ALA A C 1
ATOM 1080 O O . ALA A 1 138 ? -7.663 8.150 2.446 1.00 90.81 138 ALA A O 1
ATOM 1081 N N . ARG A 1 139 ? -6.959 10.161 1.724 1.00 90.94 139 ARG A N 1
ATOM 1082 C CA . ARG A 1 139 ? -6.724 10.739 3.052 1.00 90.94 139 ARG A CA 1
ATOM 1083 C C . ARG A 1 139 ? -7.987 11.026 3.857 1.00 90.94 139 ARG A C 1
ATOM 1085 O O . ARG A 1 139 ? -7.886 11.168 5.070 1.00 90.94 139 ARG A O 1
ATOM 1092 N N . ILE A 1 140 ? -9.152 11.094 3.220 1.00 93.19 140 ILE A N 1
ATOM 1093 C CA . ILE A 1 140 ? -10.449 11.144 3.909 1.00 93.19 140 ILE A CA 1
ATOM 1094 C C . ILE A 1 140 ? -10.910 9.722 4.252 1.00 93.19 140 ILE A C 1
ATOM 1096 O O . ILE A 1 140 ? -11.333 9.455 5.379 1.00 93.19 140 ILE A O 1
ATOM 1100 N N . LEU A 1 141 ? -10.781 8.794 3.301 1.00 95.19 141 LEU A N 1
ATOM 1101 C CA . LEU A 1 141 ? -11.270 7.424 3.434 1.00 95.19 141 LEU A CA 1
ATOM 1102 C C . LEU A 1 141 ? -10.497 6.616 4.486 1.00 95.19 141 LEU A C 1
ATOM 1104 O O . LEU A 1 141 ? -11.112 5.936 5.306 1.00 95.19 141 LEU A O 1
ATOM 1108 N N . ALA A 1 142 ? -9.165 6.701 4.502 1.00 96.12 142 ALA A N 1
ATOM 1109 C CA . ALA A 1 142 ? -8.343 5.876 5.387 1.00 96.12 142 ALA A CA 1
ATOM 1110 C C . ALA A 1 142 ? -8.614 6.127 6.891 1.00 96.12 142 ALA A C 1
ATOM 1112 O O . ALA A 1 142 ? -8.876 5.159 7.609 1.00 96.12 142 ALA A O 1
ATOM 1113 N N . PRO A 1 143 ? -8.693 7.382 7.389 1.00 96.69 143 PRO A N 1
ATOM 1114 C CA . PRO A 1 143 ? -9.166 7.654 8.749 1.00 96.69 143 PRO A CA 1
ATOM 1115 C C . PRO A 1 143 ? -10.573 7.119 9.034 1.00 96.69 143 PRO A C 1
ATOM 1117 O O . PRO A 1 143 ? -10.846 6.643 10.137 1.00 96.69 143 PRO A O 1
ATOM 1120 N N . MET A 1 144 ? -11.492 7.217 8.064 1.00 96.69 144 MET A N 1
ATOM 1121 C CA . MET A 1 144 ? -12.874 6.752 8.226 1.00 96.69 144 MET A CA 1
ATOM 1122 C C . MET A 1 144 ? -12.966 5.233 8.393 1.00 96.69 144 MET A C 1
ATOM 1124 O O . MET A 1 144 ? -13.825 4.772 9.151 1.00 96.69 144 MET A O 1
ATOM 1128 N N . LEU A 1 145 ? -12.108 4.480 7.702 1.00 96.62 145 LEU A N 1
ATOM 1129 C CA . LEU A 1 145 ? -11.968 3.030 7.848 1.00 96.62 145 LEU A CA 1
ATOM 1130 C C . LEU A 1 145 ? -11.336 2.677 9.201 1.00 96.62 145 LEU A C 1
ATOM 1132 O O . LEU A 1 145 ? -11.922 1.906 9.965 1.00 96.62 145 LEU A O 1
ATOM 1136 N N . ALA A 1 146 ? -10.232 3.336 9.564 1.00 96.44 146 ALA A N 1
ATOM 1137 C CA . ALA A 1 146 ? -9.528 3.088 10.825 1.00 96.44 146 ALA A CA 1
ATOM 1138 C C . ALA A 1 146 ? -10.423 3.315 12.050 1.00 96.44 146 ALA A C 1
ATOM 1140 O O . ALA A 1 146 ? -10.500 2.466 12.937 1.00 96.44 146 ALA A O 1
ATOM 1141 N N . ARG A 1 147 ? -11.218 4.393 12.058 1.00 95.69 147 ARG A N 1
ATOM 1142 C CA . ARG A 1 147 ? -12.223 4.663 13.108 1.00 95.69 147 ARG A CA 1
ATOM 1143 C C . ARG A 1 147 ? -13.274 3.560 13.258 1.00 95.69 147 ARG A C 1
ATOM 1145 O O . ARG A 1 147 ? -13.836 3.380 14.340 1.00 95.69 147 ARG A O 1
ATOM 1152 N N . ARG A 1 148 ? -13.556 2.830 12.179 1.00 94.38 148 ARG A N 1
ATOM 1153 C CA . ARG A 1 148 ? -14.516 1.718 12.146 1.00 94.38 148 ARG A CA 1
ATOM 1154 C C . ARG A 1 148 ? -13.885 0.367 12.473 1.00 94.38 148 ARG A C 1
ATOM 1156 O O . ARG A 1 148 ? -14.606 -0.623 12.508 1.00 94.38 148 ARG A O 1
ATOM 1163 N N . GLY A 1 149 ? -12.593 0.321 12.795 1.00 95.12 149 GLY A N 1
ATOM 1164 C CA . GLY A 1 149 ? -11.910 -0.925 13.130 1.00 95.12 149 GLY A CA 1
ATOM 1165 C C . GLY A 1 149 ? -11.208 -1.603 11.959 1.00 95.12 149 GLY A C 1
ATOM 1166 O O . GLY A 1 149 ? -10.878 -2.771 12.102 1.00 95.12 149 GLY A O 1
ATOM 1167 N N . ILE A 1 150 ? -10.996 -0.905 10.841 1.00 96.06 150 ILE A N 1
ATOM 1168 C CA . ILE A 1 150 ? -10.368 -1.447 9.630 1.00 96.06 150 ILE A CA 1
ATOM 1169 C C . ILE A 1 150 ? -9.055 -0.699 9.398 1.00 96.06 150 ILE A C 1
ATOM 1171 O O . ILE A 1 150 ? -9.087 0.511 9.181 1.00 96.06 150 ILE A O 1
ATOM 1175 N N . ASP A 1 151 ? -7.915 -1.387 9.445 1.00 96.44 151 ASP A N 1
ATOM 1176 C CA . ASP A 1 151 ? -6.627 -0.757 9.141 1.00 96.44 151 ASP A CA 1
ATOM 1177 C C . ASP A 1 151 ? -6.580 -0.373 7.656 1.00 96.44 151 ASP A C 1
ATOM 1179 O O . ASP A 1 151 ? -7.171 -1.036 6.804 1.00 96.44 151 ASP A O 1
ATOM 1183 N N . ALA A 1 152 ? -5.927 0.736 7.327 1.00 97.25 152 ALA A N 1
ATOM 1184 C CA . ALA A 1 152 ? -5.852 1.210 5.951 1.00 97.25 152 ALA A CA 1
ATOM 1185 C C . ALA A 1 152 ? -4.441 1.682 5.619 1.00 97.25 152 ALA A C 1
ATOM 1187 O O . ALA A 1 152 ? -3.889 2.523 6.322 1.00 97.25 152 ALA A O 1
ATOM 1188 N N . ALA A 1 153 ? -3.866 1.188 4.528 1.00 97.06 153 ALA A N 1
ATOM 1189 C CA . ALA A 1 153 ? -2.579 1.645 4.020 1.00 97.06 153 ALA A CA 1
ATOM 1190 C C . ALA A 1 153 ? -2.772 2.349 2.682 1.00 97.06 153 ALA A C 1
ATOM 1192 O O . ALA A 1 153 ? -3.365 1.796 1.761 1.00 97.06 153 ALA A O 1
ATOM 1193 N N . ILE A 1 154 ? -2.265 3.570 2.562 1.00 95.62 154 ILE A N 1
ATOM 1194 C CA . ILE A 1 154 ? -2.239 4.308 1.303 1.00 95.62 154 ILE A CA 1
ATOM 1195 C C . ILE A 1 154 ? -0.840 4.171 0.713 1.00 95.62 154 ILE A C 1
ATOM 1197 O O . ILE A 1 154 ? 0.108 4.700 1.292 1.00 95.62 154 ILE A O 1
ATOM 1201 N N . VAL A 1 155 ? -0.711 3.499 -0.432 1.00 94.00 155 VAL A N 1
ATOM 1202 C CA . VAL A 1 155 ? 0.564 3.429 -1.163 1.00 94.00 155 VAL A CA 1
ATOM 1203 C C . VAL A 1 155 ? 0.764 4.741 -1.906 1.00 94.00 155 VAL A C 1
ATOM 1205 O O . VAL A 1 155 ? -0.027 5.096 -2.787 1.00 94.00 155 VAL A O 1
ATOM 1208 N N . LEU A 1 156 ? 1.804 5.485 -1.541 1.00 90.25 156 LEU A N 1
ATOM 1209 C CA . LEU A 1 156 ? 2.111 6.750 -2.185 1.00 90.25 156 LEU A CA 1
ATOM 1210 C C . LEU A 1 156 ? 2.759 6.484 -3.540 1.00 90.25 156 LEU A C 1
ATOM 1212 O O . LEU A 1 156 ? 3.713 5.723 -3.662 1.00 90.25 156 LEU A O 1
ATOM 1216 N N . ARG A 1 157 ? 2.235 7.140 -4.574 1.00 79.06 157 ARG A N 1
ATOM 1217 C CA . ARG A 1 157 ? 2.852 7.146 -5.897 1.00 79.06 157 ARG A CA 1
ATOM 1218 C C . ARG A 1 157 ? 3.825 8.320 -5.970 1.00 79.06 157 ARG A C 1
ATOM 1220 O O . ARG A 1 157 ? 3.433 9.441 -5.642 1.00 79.06 157 ARG A O 1
ATOM 1227 N N . GLY A 1 158 ? 5.057 8.064 -6.408 1.00 67.50 158 GLY A N 1
ATOM 1228 C CA . GLY A 1 158 ? 6.039 9.117 -6.667 1.00 67.50 158 GLY A CA 1
ATOM 1229 C C . GLY A 1 158 ? 5.498 10.162 -7.648 1.00 67.50 158 GLY A C 1
ATOM 1230 O O . GLY A 1 158 ? 4.784 9.827 -8.591 1.00 67.50 158 GLY A O 1
ATOM 1231 N N . GLU A 1 159 ? 5.822 11.434 -7.410 1.00 58.31 159 GLU A N 1
ATOM 1232 C CA . GLU A 1 159 ? 5.324 12.568 -8.204 1.00 58.31 159 GLU A CA 1
ATOM 1233 C C . GLU A 1 159 ? 5.981 12.690 -9.584 1.00 58.31 159 GLU A C 1
ATOM 1235 O O . GLU A 1 159 ? 5.519 13.480 -10.400 1.00 58.31 159 GLU A O 1
ATOM 1240 N N . ARG A 1 160 ? 7.039 11.921 -9.878 1.00 57.62 160 ARG A N 1
ATOM 1241 C CA . ARG A 1 160 ? 7.648 11.910 -11.213 1.00 57.62 160 ARG A CA 1
ATOM 1242 C C . ARG A 1 160 ? 6.765 11.111 -12.161 1.00 57.62 160 ARG A C 1
ATOM 1244 O O . ARG A 1 160 ? 6.825 9.885 -12.237 1.00 57.62 160 ARG A O 1
ATOM 1251 N N . TYR A 1 161 ? 5.878 11.855 -12.805 1.00 57.59 161 TYR A N 1
ATOM 1252 C CA . TYR A 1 161 ? 5.036 11.402 -13.889 1.00 57.59 161 TYR A CA 1
ATOM 1253 C C . TYR A 1 161 ? 5.921 10.934 -15.036 1.00 57.59 161 TYR A C 1
ATOM 1255 O O . TYR A 1 161 ? 6.808 11.663 -15.466 1.00 57.59 161 TYR A O 1
ATOM 1263 N N . PHE A 1 162 ? 5.637 9.722 -15.506 1.00 59.59 162 PHE A N 1
ATOM 1264 C CA . PHE A 1 162 ? 5.889 9.304 -16.878 1.00 59.59 162 PHE A CA 1
ATOM 1265 C C . PHE A 1 162 ? 5.704 10.510 -17.804 1.00 59.59 162 PHE A C 1
ATOM 1267 O O . PHE A 1 162 ? 4.589 11.030 -17.922 1.00 59.59 162 PHE A O 1
ATOM 1274 N N . GLU A 1 163 ? 6.793 11.008 -18.378 1.00 66.19 163 GLU A N 1
ATOM 1275 C CA . GLU A 1 163 ? 6.696 12.070 -19.367 1.00 66.19 163 GLU A CA 1
ATOM 1276 C C . GLU A 1 163 ? 6.114 11.456 -20.644 1.00 66.19 163 GLU A C 1
ATOM 1278 O O . GLU A 1 163 ? 6.469 10.342 -21.020 1.00 66.19 163 GLU A O 1
ATOM 1283 N N . PHE A 1 164 ? 5.216 12.160 -21.343 1.00 66.31 164 PHE A N 1
ATOM 1284 C CA . PHE A 1 164 ? 4.642 11.661 -22.607 1.00 66.31 164 PHE A CA 1
ATOM 1285 C C . PHE A 1 164 ? 5.701 11.403 -23.698 1.00 66.31 164 PHE A C 1
ATOM 1287 O O . PHE A 1 164 ? 5.403 10.789 -24.718 1.00 66.31 164 PHE A O 1
ATOM 1294 N N . THR A 1 165 ? 6.923 11.887 -23.482 1.00 76.56 165 THR A N 1
ATOM 1295 C CA . THR A 1 165 ? 8.123 11.677 -24.295 1.00 76.56 165 THR A CA 1
ATOM 1296 C C . THR A 1 165 ? 8.817 10.340 -24.020 1.00 76.56 165 THR A C 1
ATOM 1298 O O . THR A 1 165 ? 9.679 9.939 -24.803 1.00 76.56 165 THR A O 1
ATOM 1301 N N . GLU A 1 166 ? 8.477 9.637 -22.936 1.00 78.69 166 GLU A N 1
ATOM 1302 C CA . GLU A 1 166 ? 9.095 8.360 -22.601 1.00 78.69 166 GLU A CA 1
ATOM 1303 C C . GLU A 1 166 ? 8.637 7.232 -23.543 1.00 78.69 166 GLU A C 1
ATOM 1305 O O . GLU A 1 166 ? 7.475 7.170 -23.958 1.00 78.69 166 GLU A O 1
ATOM 1310 N N . PRO A 1 167 ? 9.531 6.281 -23.872 1.00 83.25 167 PRO A N 1
ATOM 1311 C CA . PRO A 1 167 ? 9.176 5.153 -24.719 1.00 83.25 167 PRO A CA 1
ATOM 1312 C C . PRO A 1 167 ? 8.137 4.249 -24.030 1.00 83.25 167 PRO A C 1
ATOM 1314 O O . PRO A 1 167 ? 8.159 4.113 -22.803 1.00 83.25 167 PRO A O 1
ATOM 1317 N N . PRO A 1 168 ? 7.294 3.514 -24.783 1.00 82.25 168 PRO A N 1
ATOM 1318 C CA . PRO A 1 168 ? 6.293 2.602 -24.213 1.00 82.25 168 PRO A CA 1
ATOM 1319 C C . PRO A 1 168 ? 6.856 1.579 -23.212 1.00 82.25 168 PRO A C 1
ATOM 1321 O O . PRO A 1 168 ? 6.191 1.211 -22.248 1.00 82.25 168 PRO A O 1
ATOM 1324 N N . ALA A 1 169 ? 8.109 1.152 -23.393 1.00 82.75 169 ALA A N 1
ATOM 1325 C CA . ALA A 1 169 ? 8.795 0.254 -22.463 1.00 82.75 169 ALA A CA 1
ATOM 1326 C C . ALA A 1 169 ? 8.966 0.853 -21.051 1.00 82.75 169 ALA A C 1
ATOM 1328 O O . ALA A 1 169 ? 8.998 0.120 -20.061 1.00 82.75 169 ALA A O 1
ATOM 1329 N N . ALA A 1 170 ? 9.053 2.179 -20.931 1.00 81.31 170 ALA A N 1
ATOM 1330 C CA . ALA A 1 170 ? 9.137 2.848 -19.640 1.00 81.31 170 ALA A CA 1
ATOM 1331 C C . ALA A 1 170 ? 7.794 2.816 -18.894 1.00 81.31 170 ALA A C 1
ATOM 1333 O O . ALA A 1 170 ? 7.786 2.620 -17.678 1.00 81.31 170 ALA A O 1
ATOM 1334 N N . LEU A 1 171 ? 6.667 2.898 -19.616 1.00 82.69 171 LEU A N 1
ATOM 1335 C CA . LEU A 1 171 ? 5.334 2.750 -19.025 1.00 82.69 171 LEU A CA 1
ATOM 1336 C C . LEU A 1 171 ? 5.182 1.376 -18.374 1.00 82.69 171 LEU A C 1
ATOM 1338 O O . LEU A 1 171 ? 4.752 1.280 -17.226 1.00 82.69 171 LEU A O 1
ATOM 1342 N N . GLU A 1 172 ? 5.588 0.324 -19.083 1.00 85.12 172 GLU A N 1
ATOM 1343 C CA . GLU A 1 172 ? 5.571 -1.039 -18.556 1.00 85.12 172 GLU A CA 1
ATOM 1344 C C . GLU A 1 172 ? 6.382 -1.153 -17.260 1.00 85.12 172 GLU A C 1
ATOM 1346 O O . GLU A 1 172 ? 5.887 -1.661 -16.255 1.00 85.12 172 GLU A O 1
ATOM 1351 N N . ARG A 1 173 ? 7.605 -0.616 -17.244 1.00 84.19 173 ARG A N 1
ATOM 1352 C CA . ARG A 1 173 ? 8.459 -0.620 -16.050 1.00 84.19 173 ARG A CA 1
ATOM 1353 C C . ARG A 1 173 ? 7.820 0.118 -14.871 1.00 84.19 173 ARG A C 1
ATOM 1355 O O . ARG A 1 173 ? 7.894 -0.354 -13.735 1.00 84.19 173 ARG A O 1
ATOM 1362 N N . ILE A 1 174 ? 7.171 1.255 -15.120 1.00 82.88 174 ILE A N 1
ATOM 1363 C CA . ILE A 1 174 ? 6.474 2.036 -14.087 1.00 82.88 174 ILE A CA 1
ATOM 1364 C C . ILE A 1 174 ? 5.286 1.256 -13.524 1.00 82.88 174 ILE A C 1
ATOM 1366 O O . ILE A 1 174 ? 5.120 1.190 -12.306 1.00 82.88 174 ILE A O 1
ATOM 1370 N N . LEU A 1 175 ? 4.469 0.652 -14.389 1.00 85.69 175 LEU A N 1
ATOM 1371 C CA . LEU A 1 175 ? 3.328 -0.160 -13.967 1.00 85.69 175 LEU A CA 1
ATOM 1372 C C . LEU A 1 175 ? 3.788 -1.389 -13.181 1.00 85.69 175 LEU A C 1
ATOM 1374 O O . LEU A 1 175 ? 3.234 -1.678 -12.120 1.00 85.69 175 LEU A O 1
ATOM 1378 N N . ARG A 1 176 ? 4.849 -2.060 -13.643 1.00 87.94 176 ARG A N 1
ATOM 1379 C CA . ARG A 1 176 ? 5.468 -3.182 -12.935 1.00 87.94 176 ARG A CA 1
ATOM 1380 C C . ARG A 1 176 ? 5.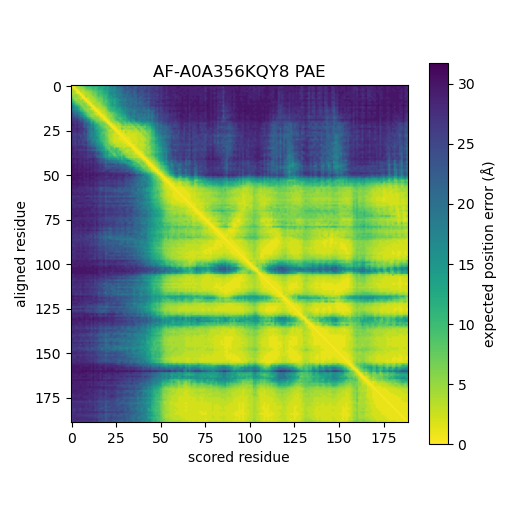953 -2.771 -11.550 1.00 87.94 176 ARG A C 1
ATOM 1382 O O . ARG A 1 176 ? 5.577 -3.411 -10.573 1.00 87.94 176 ARG A O 1
ATOM 1389 N N . THR A 1 177 ? 6.695 -1.669 -11.453 1.00 87.31 177 THR A N 1
ATOM 1390 C CA . THR A 1 177 ? 7.165 -1.121 -10.168 1.00 87.31 177 THR A CA 1
ATOM 1391 C C . THR A 1 177 ? 5.986 -0.828 -9.240 1.00 87.31 177 THR A C 1
ATOM 1393 O O . THR A 1 177 ? 5.974 -1.262 -8.096 1.00 87.31 177 THR A O 1
ATOM 1396 N N . ALA A 1 178 ? 4.925 -0.197 -9.749 1.00 88.62 178 ALA A N 1
ATOM 1397 C CA . ALA A 1 178 ? 3.733 0.098 -8.960 1.00 88.62 178 ALA A CA 1
ATOM 1398 C C . ALA A 1 178 ? 3.047 -1.166 -8.400 1.00 88.62 178 ALA A C 1
ATOM 1400 O O . ALA A 1 178 ? 2.487 -1.118 -7.300 1.00 88.62 178 ALA A O 1
ATOM 1401 N N . VAL A 1 179 ? 3.067 -2.285 -9.131 1.00 91.44 179 VAL A N 1
ATOM 1402 C CA . VAL A 1 179 ? 2.564 -3.578 -8.638 1.00 91.44 179 VAL A CA 1
ATOM 1403 C C . VAL A 1 179 ? 3.477 -4.140 -7.548 1.00 91.44 179 VAL A C 1
ATOM 1405 O O . VAL A 1 179 ? 2.966 -4.572 -6.514 1.00 91.44 179 VAL A O 1
ATOM 1408 N N . LEU A 1 180 ? 4.798 -4.101 -7.741 1.00 91.44 180 LEU A N 1
ATOM 1409 C CA . LEU A 1 180 ? 5.769 -4.569 -6.745 1.00 91.44 180 LEU A CA 1
ATOM 1410 C C . LEU A 1 180 ? 5.660 -3.782 -5.433 1.00 91.44 180 LEU A C 1
ATOM 1412 O O . LEU A 1 180 ? 5.579 -4.390 -4.370 1.00 91.44 180 LEU A O 1
ATOM 1416 N N . ASP A 1 181 ? 5.521 -2.459 -5.506 1.00 91.56 181 ASP A N 1
ATOM 1417 C CA . ASP A 1 181 ? 5.320 -1.588 -4.342 1.00 91.56 181 ASP A CA 1
ATOM 1418 C C . ASP A 1 181 ? 4.105 -2.024 -3.512 1.00 91.56 181 ASP A C 1
ATOM 1420 O O . ASP A 1 181 ? 4.154 -2.120 -2.287 1.00 91.56 181 ASP A O 1
ATOM 1424 N N . ARG A 1 182 ? 2.995 -2.335 -4.191 1.00 93.62 182 ARG A N 1
ATOM 1425 C CA . ARG A 1 182 ? 1.754 -2.785 -3.545 1.00 93.62 182 ARG A CA 1
ATOM 1426 C C . ARG A 1 182 ? 1.917 -4.158 -2.912 1.00 93.62 182 ARG A C 1
ATOM 1428 O O . ARG A 1 182 ? 1.451 -4.348 -1.797 1.00 93.62 182 ARG A O 1
ATOM 1435 N N . ARG A 1 183 ? 2.579 -5.092 -3.598 1.00 93.25 183 ARG A N 1
ATOM 1436 C CA . ARG A 1 183 ? 2.871 -6.424 -3.050 1.00 93.25 183 ARG A CA 1
ATOM 1437 C C . ARG A 1 183 ? 3.760 -6.332 -1.817 1.00 93.25 183 ARG A C 1
ATOM 1439 O O . ARG A 1 183 ? 3.433 -6.934 -0.805 1.00 93.25 183 ARG A O 1
ATOM 1446 N N . ARG A 1 184 ? 4.793 -5.488 -1.850 1.00 93.50 184 ARG A N 1
ATOM 1447 C CA . ARG A 1 184 ? 5.666 -5.276 -0.694 1.00 93.50 184 ARG A CA 1
ATOM 1448 C C . ARG A 1 184 ? 4.920 -4.704 0.510 1.00 93.50 184 ARG A C 1
ATOM 1450 O O . ARG A 1 184 ? 5.187 -5.097 1.638 1.00 93.50 184 ARG A O 1
ATOM 1457 N N . VAL A 1 185 ? 3.965 -3.803 0.278 1.00 95.12 185 VAL A N 1
ATOM 1458 C CA . VAL A 1 185 ? 3.089 -3.303 1.347 1.00 95.12 185 VAL A CA 1
ATOM 1459 C C . VAL A 1 185 ? 2.132 -4.385 1.853 1.00 95.12 185 VAL A C 1
ATOM 1461 O O . VAL A 1 185 ? 1.837 -4.397 3.041 1.00 95.12 185 VAL A O 1
ATOM 1464 N N . LEU A 1 186 ? 1.663 -5.299 1.000 1.00 94.19 186 LEU A N 1
ATOM 1465 C CA . LEU A 1 186 ? 0.867 -6.447 1.448 1.00 94.19 186 LEU A CA 1
ATOM 1466 C C . LEU A 1 186 ? 1.683 -7.424 2.299 1.00 94.19 186 LEU A C 1
ATOM 1468 O O . LEU A 1 186 ? 1.144 -7.919 3.273 1.00 94.19 186 LEU A O 1
ATOM 1472 N N . ASP A 1 187 ? 2.960 -7.659 1.983 1.00 93.94 187 ASP A N 1
ATOM 1473 C CA . ASP A 1 187 ? 3.847 -8.475 2.831 1.00 93.94 187 ASP A CA 1
ATOM 1474 C C . ASP A 1 187 ? 4.101 -7.837 4.208 1.00 93.94 187 ASP A C 1
ATOM 1476 O O . ASP A 1 187 ? 4.475 -8.516 5.162 1.00 93.94 187 ASP A O 1
ATOM 1480 N N . TRP A 1 188 ? 3.984 -6.512 4.295 1.00 94.38 188 TRP A 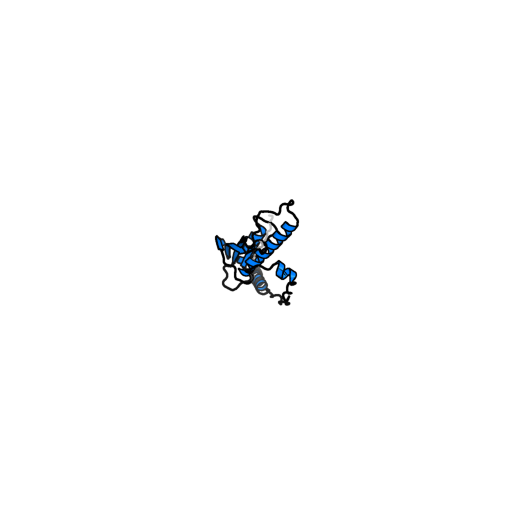N 1
ATOM 1481 C CA . TRP A 1 188 ? 4.160 -5.762 5.535 1.00 94.38 188 TRP A CA 1
ATOM 1482 C C . TRP A 1 188 ? 2.911 -5.755 6.429 1.00 94.38 188 TRP A C 1
ATOM 1484 O O . TRP A 1 188 ? 3.045 -5.731 7.655 1.00 94.38 188 TRP A O 1
ATOM 1494 N N . LEU A 1 189 ? 1.723 -5.691 5.816 1.00 91.31 189 LEU A N 1
ATOM 1495 C CA . LEU A 1 189 ? 0.421 -5.612 6.493 1.00 91.31 189 LEU A CA 1
ATOM 1496 C C . LEU A 1 189 ? 0.049 -6.924 7.192 1.00 91.31 189 LEU A C 1
ATOM 1498 O O . LEU A 1 189 ? -0.445 -6.820 8.340 1.00 91.31 189 LEU A O 1
#